Protein AF-A0A956BHU4-F1 (afdb_monomer_lite)

Radius of gyration: 26.31 Å; chains: 1; bounding box: 44×75×71 Å

Secondary structure (DSSP, 8-state):
-HHHHTT-SEEEEEE--BHHHHTTTTTTHHHHHHHHHTSEEEEEE-EEEEEEEEEE--SSSPPPEEEEEEEE---EEE-TTS-BPPPPPSSS---------THHHHHHHHHH-TGGG--HHHHHHHHHHHTSTT--------TTS-GGGSPPTTS--------PPPPPPPPPPP-PPP-PPPPPP-PPP---

Foldseek 3Di:
DVCLVVPAQEAEAEEEDADDPVVVCQLPDQLVVLQLRLHKYKYFYDFDKFFAPDWDDDPPPDDTGGIPHGIQTQIWMAGNVSDIDGGDGRHDDDDDDDDDDSVSSVVSCVVPVSVVPVPVVVVVVVVVLCPDPPRDDPDDDDPVFDPVPPDDPPDDDDDDPRPDPDDDDDDDDPDDDDDDDDDPDPDDDDDD

pLDDT: mean 84.96, std 20.14, range [38.34, 98.88]

Structure (mmCIF, N/CA/C/O backbone):
data_AF-A0A956BHU4-F1
#
_entry.id   AF-A0A956BHU4-F1
#
loop_
_atom_site.group_PDB
_atom_site.id
_atom_site.type_symbol
_atom_site.label_atom_id
_atom_site.label_alt_id
_atom_site.label_comp_id
_atom_site.label_asym_id
_atom_site.label_entity_id
_atom_site.label_seq_id
_atom_site.pdbx_PDB_ins_code
_atom_site.Cartn_x
_atom_site.Cartn_y
_atom_site.Cartn_z
_atom_site.occ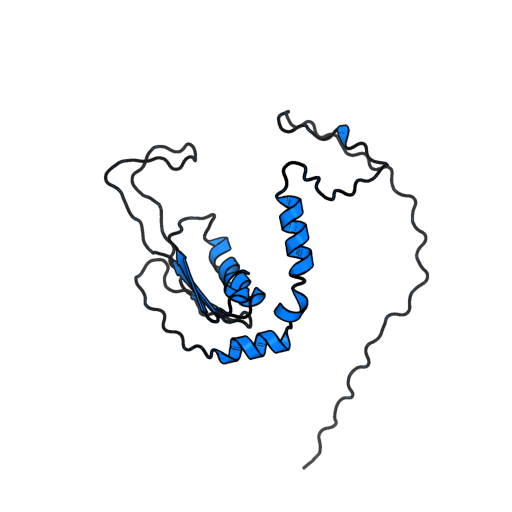upancy
_atom_site.B_iso_or_equiv
_atom_site.auth_seq_id
_atom_site.auth_comp_id
_atom_site.auth_asym_id
_atom_site.auth_atom_id
_atom_site.pdbx_PDB_model_num
ATOM 1 N N . LEU A 1 1 ? -8.179 3.777 2.952 1.00 70.00 1 LEU A N 1
ATOM 2 C CA . LEU A 1 1 ? -9.315 4.302 3.736 1.00 70.00 1 LEU A CA 1
ATOM 3 C C . LEU A 1 1 ? -10.487 4.700 2.840 1.00 70.00 1 LEU A C 1
ATOM 5 O O . LEU A 1 1 ? -11.425 3.924 2.747 1.00 70.00 1 LEU A O 1
ATOM 9 N N . MET A 1 2 ? -10.429 5.824 2.110 1.00 96.50 2 MET A N 1
ATOM 10 C CA . MET A 1 2 ? -11.609 6.346 1.388 1.00 96.50 2 MET A CA 1
ATOM 11 C C . MET A 1 2 ? -12.218 5.397 0.347 1.00 96.50 2 MET A C 1
ATOM 13 O O . MET A 1 2 ? -13.434 5.264 0.302 1.00 96.50 2 MET A O 1
ATOM 17 N N . PHE A 1 3 ? -11.410 4.682 -0.443 1.00 98.19 3 PHE A N 1
ATOM 18 C CA . PHE A 1 3 ? -11.953 3.703 -1.396 1.00 98.19 3 PHE A CA 1
ATOM 19 C C . PHE A 1 3 ? -12.736 2.574 -0.708 1.00 98.19 3 PHE A C 1
ATOM 21 O O . PHE A 1 3 ? -13.797 2.192 -1.188 1.00 98.19 3 PHE A O 1
ATOM 28 N N . GLY A 1 4 ? -12.255 2.083 0.440 1.00 97.31 4 GLY A N 1
ATOM 29 C CA . GLY A 1 4 ? -12.944 1.044 1.210 1.00 97.31 4 GLY A CA 1
ATOM 30 C C . GLY A 1 4 ? -14.245 1.548 1.837 1.00 97.31 4 GLY A C 1
ATOM 31 O O . GLY A 1 4 ? -15.249 0.844 1.803 1.00 97.31 4 GLY A O 1
ATOM 32 N N . LEU A 1 5 ? -14.257 2.793 2.332 1.00 97.44 5 LEU A N 1
ATOM 33 C CA . LEU A 1 5 ? -15.477 3.450 2.822 1.00 97.44 5 LEU A CA 1
ATOM 34 C C . LEU A 1 5 ? -16.529 3.616 1.719 1.00 97.44 5 LEU A C 1
ATOM 36 O O . LEU A 1 5 ? -17.718 3.466 1.976 1.00 97.44 5 LEU A O 1
ATOM 40 N N . ASN A 1 6 ? -16.085 3.849 0.483 1.00 98.19 6 ASN A N 1
ATOM 41 C CA . ASN A 1 6 ? -16.948 3.942 -0.694 1.00 98.19 6 ASN A CA 1
ATOM 42 C C . ASN A 1 6 ? -17.328 2.570 -1.288 1.00 98.19 6 ASN A C 1
ATOM 44 O O . ASN A 1 6 ? -17.881 2.515 -2.383 1.00 98.19 6 ASN A O 1
ATOM 48 N N . GLY A 1 7 ? -17.038 1.465 -0.593 1.00 97.75 7 GLY A N 1
ATOM 49 C CA . GLY A 1 7 ? -17.479 0.125 -0.980 1.00 97.75 7 GLY A CA 1
ATOM 50 C C . GLY A 1 7 ? -16.602 -0.587 -2.011 1.00 97.75 7 GLY A C 1
ATOM 51 O O . GLY A 1 7 ? -17.057 -1.566 -2.594 1.00 97.75 7 GLY A O 1
ATOM 52 N N . ALA A 1 8 ? -15.365 -0.140 -2.249 1.00 98.62 8 ALA A N 1
ATOM 53 C CA . ALA A 1 8 ? -14.464 -0.835 -3.168 1.00 98.62 8 ALA A CA 1
ATOM 54 C C . ALA A 1 8 ? -14.124 -2.254 -2.675 1.00 98.62 8 ALA A C 1
ATOM 56 O O . ALA A 1 8 ? -13.728 -2.437 -1.524 1.00 98.62 8 ALA A O 1
ATOM 57 N N . GLU A 1 9 ? -14.218 -3.237 -3.573 1.00 98.62 9 GLU A N 1
ATOM 58 C CA . GLU A 1 9 ? -13.811 -4.632 -3.330 1.00 98.62 9 GLU A CA 1
ATOM 59 C C . GLU A 1 9 ? -12.464 -4.970 -3.986 1.00 98.62 9 GLU A C 1
ATOM 61 O O . GLU A 1 9 ? -11.768 -5.882 -3.541 1.00 98.62 9 GLU A O 1
ATOM 66 N N . ILE A 1 10 ? -12.063 -4.200 -5.003 1.00 98.69 10 ILE A N 1
ATOM 67 C CA . ILE A 1 10 ? -10.736 -4.244 -5.622 1.00 98.69 10 ILE A CA 1
ATOM 68 C C . ILE A 1 10 ? -10.241 -2.809 -5.809 1.00 98.69 10 ILE A C 1
ATOM 70 O O . ILE A 1 10 ? -10.955 -1.963 -6.349 1.00 98.69 10 ILE A O 1
ATOM 74 N N . VAL A 1 11 ? -9.000 -2.539 -5.408 1.00 98.75 11 VAL A N 1
ATOM 75 C CA . VAL A 1 11 ? -8.316 -1.264 -5.652 1.00 98.75 11 VAL A CA 1
ATOM 76 C C . VAL A 1 11 ? -7.059 -1.504 -6.488 1.00 98.75 11 VAL A C 1
ATOM 78 O O . VAL A 1 11 ? -6.092 -2.119 -6.037 1.00 98.75 11 VAL A O 1
ATOM 81 N N . PHE A 1 12 ? -7.062 -0.992 -7.717 1.00 98.69 12 PHE A N 1
ATOM 82 C CA . PHE A 1 12 ? -5.892 -1.010 -8.593 1.00 98.69 12 PHE A CA 1
ATOM 83 C C . PHE A 1 12 ? -4.967 0.167 -8.273 1.00 98.69 12 PHE A C 1
ATOM 85 O O . PHE A 1 12 ? -5.417 1.303 -8.130 1.00 98.69 12 PHE A O 1
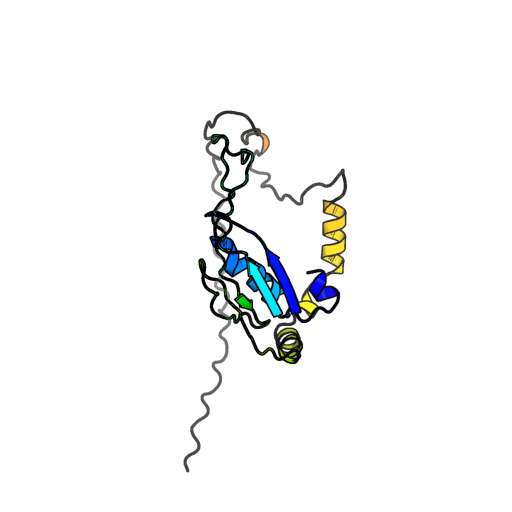ATOM 92 N N . ASN A 1 13 ? -3.667 -0.103 -8.195 1.00 98.50 13 ASN A N 1
ATOM 93 C CA . ASN A 1 13 ? -2.626 0.881 -7.926 1.00 98.50 13 ASN A CA 1
ATOM 94 C C . ASN A 1 13 ? -1.562 0.849 -9.043 1.00 98.50 13 ASN A C 1
ATOM 96 O O . ASN A 1 13 ? -0.493 0.255 -8.870 1.00 98.50 13 ASN A O 1
ATOM 100 N N . PRO A 1 14 ? -1.853 1.469 -10.204 1.00 98.44 14 PRO A N 1
ATOM 101 C CA . PRO A 1 14 ? -0.864 1.667 -11.255 1.00 98.44 14 PRO A CA 1
ATOM 102 C C . PRO A 1 14 ? 0.193 2.678 -10.804 1.00 98.44 14 PRO A C 1
ATOM 104 O O . PRO A 1 14 ? -0.135 3.756 -10.313 1.00 98.44 14 PRO A O 1
ATOM 107 N N . SER A 1 15 ? 1.460 2.313 -10.969 1.00 97.81 15 SER A N 1
ATOM 108 C CA . SER A 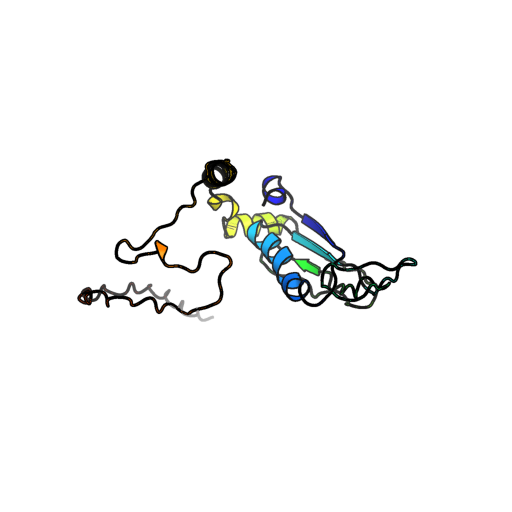1 15 ? 2.621 3.039 -10.458 1.00 97.81 15 SER A CA 1
ATOM 109 C C . SER A 1 15 ? 3.764 3.048 -11.476 1.00 97.81 15 SER A C 1
ATOM 111 O O . SER A 1 15 ? 3.849 2.201 -12.368 1.00 97.81 15 SER A O 1
ATOM 113 N N . ALA A 1 16 ? 4.654 4.025 -11.329 1.00 96.69 16 ALA A N 1
ATOM 114 C CA . ALA A 1 16 ? 5.908 4.127 -12.065 1.00 96.69 16 ALA A CA 1
ATOM 115 C C . ALA A 1 16 ? 6.974 4.662 -11.103 1.00 96.69 16 ALA A C 1
ATOM 117 O O . ALA A 1 16 ? 7.228 5.862 -11.034 1.00 96.69 16 ALA A O 1
ATOM 118 N N . THR A 1 17 ? 7.536 3.767 -10.298 1.00 95.50 17 THR A N 1
ATOM 119 C CA . THR A 1 17 ? 8.498 4.099 -9.244 1.00 95.50 17 THR A CA 1
ATOM 120 C C . THR A 1 17 ? 9.835 3.409 -9.492 1.00 95.50 17 THR A C 1
ATOM 122 O O . THR A 1 17 ? 9.896 2.276 -9.979 1.00 95.50 17 THR A O 1
ATOM 125 N N . VAL A 1 18 ? 10.916 4.111 -9.154 1.00 93.38 18 VAL A N 1
ATOM 126 C CA . VAL A 1 18 ? 12.300 3.674 -9.368 1.00 93.38 18 VAL A CA 1
ATOM 127 C C . VAL A 1 18 ? 13.051 3.543 -8.041 1.00 93.38 18 VAL A C 1
ATOM 129 O O . VAL A 1 18 ? 12.702 4.176 -7.043 1.00 93.38 18 VAL A O 1
ATOM 132 N N . GLY A 1 19 ? 14.142 2.778 -8.064 1.00 78.88 19 GLY A N 1
ATOM 133 C CA . GLY A 1 19 ? 15.259 2.950 -7.132 1.00 78.88 19 GLY A CA 1
ATOM 134 C C . GLY A 1 19 ? 15.114 2.390 -5.709 1.00 78.88 19 GLY A C 1
ATOM 135 O O . GLY A 1 19 ? 14.131 1.756 -5.329 1.00 78.88 19 GLY A O 1
ATOM 136 N N . ALA A 1 20 ? 16.163 2.650 -4.920 1.00 72.88 20 ALA A N 1
ATOM 137 C CA . ALA A 1 20 ? 16.466 1.991 -3.646 1.00 72.88 20 ALA A CA 1
ATOM 138 C C . ALA A 1 20 ? 15.584 2.404 -2.454 1.00 72.88 20 ALA A C 1
ATOM 140 O O . ALA A 1 20 ? 15.453 1.629 -1.512 1.00 72.88 20 ALA A O 1
ATOM 141 N N . LEU A 1 21 ? 14.994 3.607 -2.467 1.00 76.81 21 LEU A N 1
ATOM 142 C CA . LEU A 1 21 ? 14.152 4.077 -1.357 1.00 76.81 21 LEU A CA 1
ATOM 143 C C . LEU A 1 21 ? 12.707 3.574 -1.471 1.00 76.81 21 LEU A C 1
ATOM 145 O O . LEU A 1 21 ? 12.092 3.238 -0.464 1.00 76.81 21 LEU A O 1
ATOM 149 N N . SER A 1 22 ? 12.164 3.521 -2.692 1.00 89.88 22 SER A N 1
ATOM 150 C CA . SER A 1 22 ? 10.771 3.115 -2.923 1.00 89.88 22 SER A CA 1
ATOM 151 C C . SER A 1 22 ? 10.590 1.604 -2.828 1.00 89.88 22 SER A C 1
ATOM 153 O O . SER A 1 22 ? 9.595 1.127 -2.288 1.00 89.88 22 SER A O 1
ATOM 155 N N . GLU A 1 23 ? 11.544 0.835 -3.342 1.00 93.94 23 GLU A N 1
ATOM 156 C CA . GLU A 1 23 ? 11.395 -0.611 -3.464 1.00 93.94 23 GLU A CA 1
ATOM 157 C C . GLU A 1 23 ? 11.179 -1.351 -2.126 1.00 93.94 23 GLU A C 1
ATOM 159 O O . GLU A 1 23 ? 10.306 -2.222 -2.081 1.00 93.94 23 GLU A O 1
ATOM 164 N N . PRO A 1 24 ? 11.865 -1.014 -1.013 1.00 96.12 24 PRO A N 1
ATOM 165 C CA . PRO A 1 24 ? 11.593 -1.636 0.284 1.00 96.12 24 PRO A CA 1
ATOM 166 C C . PRO A 1 24 ? 10.156 -1.434 0.786 1.00 96.12 24 PRO A C 1
ATOM 168 O O . PRO A 1 24 ? 9.658 -2.256 1.555 1.00 96.12 24 PRO A O 1
ATOM 171 N N . LEU A 1 25 ? 9.476 -0.368 0.348 1.00 97.12 25 LEU A N 1
ATOM 172 C CA . LEU A 1 25 ? 8.085 -0.069 0.708 1.00 97.12 25 LEU A CA 1
ATOM 173 C C . LEU A 1 25 ? 7.084 -0.828 -0.171 1.00 97.12 25 LEU A C 1
ATOM 175 O O . LEU A 1 25 ? 5.977 -1.145 0.274 1.00 97.12 25 LEU A O 1
ATOM 179 N N . TRP A 1 26 ? 7.488 -1.193 -1.391 1.00 97.94 26 TRP A N 1
ATOM 180 C CA . TRP A 1 26 ? 6.636 -1.848 -2.380 1.00 97.94 26 TRP A CA 1
ATOM 181 C C . TRP A 1 26 ? 5.882 -3.082 -1.869 1.00 97.94 26 TRP A C 1
ATOM 183 O O . TRP A 1 26 ? 4.684 -3.184 -2.137 1.00 97.94 26 TRP A O 1
ATOM 193 N N . PRO A 1 27 ? 6.492 -4.030 -1.124 1.00 97.75 27 PRO A N 1
ATOM 194 C CA . PRO A 1 27 ? 5.763 -5.191 -0.623 1.00 97.75 27 PRO A CA 1
ATOM 195 C C . PRO A 1 27 ? 4.877 -4.899 0.600 1.00 97.75 27 PRO A C 1
ATOM 197 O O . PRO A 1 27 ? 4.167 -5.808 1.044 1.00 97.75 27 PRO A O 1
ATOM 200 N N . ILE A 1 28 ? 4.931 -3.679 1.147 1.00 98.12 28 ILE A N 1
ATOM 201 C CA . ILE A 1 28 ? 4.303 -3.282 2.411 1.00 98.12 28 ILE A CA 1
ATOM 202 C C . ILE A 1 28 ? 3.010 -2.511 2.157 1.00 98.12 28 ILE A C 1
ATOM 204 O O . ILE A 1 28 ? 1.958 -2.916 2.642 1.00 98.12 28 ILE A O 1
ATOM 208 N N . GLU A 1 29 ? 3.064 -1.411 1.410 1.00 98.19 29 GLU A N 1
ATOM 209 C CA . GLU A 1 29 ? 2.005 -0.391 1.426 1.00 98.19 29 GLU A CA 1
ATOM 210 C C . GLU A 1 29 ? 0.681 -0.891 0.839 1.00 98.19 29 GLU A C 1
ATOM 212 O O . GLU A 1 29 ? -0.357 -0.826 1.501 1.00 98.19 29 GLU A O 1
ATOM 217 N N . ALA A 1 30 ? 0.705 -1.474 -0.363 1.00 98.31 30 ALA A N 1
ATOM 218 C CA . ALA A 1 30 ? -0.505 -2.005 -0.995 1.00 98.31 30 ALA A CA 1
ATOM 219 C C . ALA A 1 30 ? -1.083 -3.214 -0.237 1.00 98.31 30 ALA A C 1
ATOM 221 O O . ALA A 1 30 ? -2.302 -3.408 -0.205 1.00 98.31 30 ALA A O 1
ATOM 222 N N . ARG A 1 31 ? -0.222 -4.002 0.418 1.00 98.62 31 ARG A N 1
ATOM 223 C CA . ARG A 1 31 ? -0.638 -5.112 1.286 1.00 98.62 31 ARG A CA 1
ATOM 224 C C . ARG A 1 31 ? -1.284 -4.603 2.573 1.00 98.62 31 ARG A C 1
ATOM 226 O O . ARG A 1 31 ? -2.322 -5.112 2.979 1.00 98.62 31 ARG A O 1
ATOM 233 N N . CYS A 1 32 ? -0.706 -3.573 3.183 1.00 98.56 32 CYS A N 1
ATOM 234 C CA . CYS A 1 32 ? -1.267 -2.896 4.347 1.00 98.56 32 CYS A CA 1
ATOM 235 C C . CYS A 1 32 ? -2.642 -2.298 4.019 1.00 98.56 32 CYS A C 1
ATOM 237 O O . CYS A 1 32 ? -3.594 -2.491 4.771 1.00 98.56 32 CYS A O 1
ATOM 239 N N . ALA A 1 33 ? -2.777 -1.650 2.857 1.00 98.50 33 ALA A N 1
ATOM 240 C CA . ALA A 1 33 ? -4.047 -1.103 2.395 1.00 98.50 33 ALA A CA 1
ATOM 241 C C . ALA A 1 33 ? -5.129 -2.187 2.256 1.00 98.50 33 ALA A C 1
ATOM 243 O O . ALA A 1 33 ? -6.238 -1.995 2.749 1.00 98.50 33 ALA A O 1
ATOM 244 N N . SER A 1 34 ? -4.797 -3.331 1.656 1.00 98.44 34 SER A N 1
ATOM 245 C CA . SER A 1 34 ? -5.697 -4.486 1.539 1.00 98.44 34 SER A CA 1
ATOM 246 C C . SER A 1 34 ? -6.179 -5.001 2.899 1.00 98.44 34 SER A C 1
ATOM 248 O O . SER A 1 34 ? -7.384 -5.056 3.150 1.00 98.44 34 SER A O 1
ATOM 250 N N . ILE A 1 35 ? -5.245 -5.257 3.821 1.00 98.50 35 ILE A N 1
ATOM 251 C CA . ILE A 1 35 ? -5.539 -5.746 5.178 1.00 98.50 35 ILE A CA 1
ATOM 252 C C . ILE A 1 35 ? -6.426 -4.756 5.936 1.00 98.50 35 ILE A C 1
ATOM 254 O O . ILE A 1 35 ? -7.466 -5.133 6.470 1.00 98.50 35 ILE A O 1
ATOM 258 N N . ALA A 1 36 ? -6.042 -3.478 5.965 1.00 98.44 36 ALA A N 1
ATOM 259 C CA . ALA A 1 36 ? -6.726 -2.459 6.758 1.00 98.44 36 ALA A CA 1
ATOM 260 C C . ALA A 1 36 ? -8.138 -2.128 6.247 1.00 98.44 36 ALA A C 1
ATOM 262 O O . ALA A 1 36 ? -8.942 -1.564 6.987 1.00 98.44 36 ALA A O 1
ATOM 263 N N . ASN A 1 37 ? -8.437 -2.421 4.978 1.00 98.38 37 ASN A N 1
ATOM 264 C CA . ASN A 1 37 ? -9.708 -2.054 4.349 1.00 98.38 37 ASN A CA 1
ATOM 265 C C . ASN A 1 37 ? -10.543 -3.262 3.890 1.00 98.38 37 ASN A C 1
ATOM 267 O O . ASN A 1 37 ? -11.662 -3.056 3.420 1.00 98.38 37 ASN A O 1
ATOM 271 N N . ASN A 1 38 ? -10.040 -4.488 4.053 1.00 98.19 38 ASN A N 1
ATOM 272 C CA . ASN A 1 38 ? -10.684 -5.748 3.668 1.00 98.19 38 ASN A CA 1
ATOM 273 C C . ASN A 1 38 ? -11.232 -5.727 2.233 1.00 98.19 38 ASN A C 1
ATOM 275 O O . ASN A 1 38 ? -12.406 -6.012 1.993 1.00 98.19 38 ASN A O 1
ATOM 279 N N . TYR A 1 39 ? -10.353 -5.380 1.295 1.00 98.62 39 TYR A N 1
ATOM 280 C CA . TYR A 1 39 ? -10.550 -5.493 -0.151 1.00 98.62 39 TYR A CA 1
ATOM 281 C C . TYR A 1 39 ? -9.311 -6.123 -0.790 1.00 98.62 39 TYR A C 1
ATOM 283 O O . TYR A 1 39 ? -8.285 -6.252 -0.131 1.00 98.62 39 TYR A O 1
ATOM 291 N N . PHE A 1 40 ? -9.353 -6.446 -2.079 1.00 98.81 40 PHE A N 1
ATOM 292 C CA . PHE A 1 40 ? -8.150 -6.801 -2.834 1.00 98.81 40 PHE A CA 1
ATOM 293 C C . PHE A 1 40 ? -7.385 -5.554 -3.292 1.00 98.81 40 PHE A C 1
ATOM 295 O O . PHE A 1 40 ? -7.988 -4.532 -3.627 1.00 98.81 40 PHE A O 1
ATOM 302 N N . THR A 1 41 ? -6.057 -5.641 -3.385 1.00 98.81 41 THR A N 1
ATOM 303 C CA . THR A 1 41 ? -5.248 -4.639 -4.105 1.00 98.81 41 THR A CA 1
ATOM 304 C C . THR A 1 41 ? -4.454 -5.262 -5.232 1.00 98.81 41 THR A C 1
ATOM 306 O O . THR A 1 41 ? -3.954 -6.377 -5.106 1.00 98.81 41 THR A O 1
ATOM 309 N N . ALA A 1 42 ? -4.299 -4.515 -6.323 1.00 98.69 42 ALA A N 1
ATOM 310 C CA . ALA A 1 42 ? -3.431 -4.872 -7.438 1.00 98.69 42 ALA A CA 1
ATOM 311 C C . ALA A 1 42 ? -2.367 -3.784 -7.617 1.00 98.69 42 ALA A C 1
ATOM 313 O O . ALA A 1 42 ? -2.640 -2.724 -8.181 1.00 98.69 42 ALA A O 1
ATOM 314 N N . ALA A 1 43 ? -1.164 -4.041 -7.106 1.00 98.69 43 ALA A N 1
ATOM 315 C CA . ALA A 1 43 ? -0.027 -3.138 -7.222 1.00 98.69 43 ALA A CA 1
ATOM 316 C C . ALA A 1 43 ? 0.713 -3.423 -8.530 1.00 98.69 43 ALA A C 1
ATOM 318 O O . ALA A 1 43 ? 1.187 -4.540 -8.755 1.00 98.69 43 ALA A O 1
ATOM 319 N N . ILE A 1 44 ? 0.799 -2.420 -9.401 1.00 98.75 44 ILE A N 1
ATOM 320 C CA . ILE A 1 44 ? 1.365 -2.556 -10.744 1.00 98.75 44 ILE A CA 1
ATOM 321 C C . ILE A 1 44 ? 2.465 -1.516 -10.886 1.00 98.75 44 ILE A C 1
ATOM 323 O O . ILE A 1 44 ? 2.176 -0.329 -10.784 1.00 98.75 44 ILE A O 1
ATOM 327 N N . ASN A 1 45 ? 3.700 -1.942 -11.138 1.00 98.31 45 ASN A N 1
ATOM 328 C CA . ASN A 1 45 ? 4.787 -1.022 -11.459 1.00 98.31 45 ASN A CA 1
ATOM 329 C C . ASN A 1 45 ? 5.291 -1.255 -12.882 1.00 98.31 45 ASN A C 1
ATOM 331 O O . ASN A 1 45 ? 5.270 -2.376 -13.398 1.00 98.31 45 ASN A O 1
ATOM 335 N N . ARG A 1 46 ? 5.789 -0.178 -13.483 1.00 97.81 46 ARG A N 1
ATOM 336 C CA . ARG A 1 46 ? 6.559 -0.197 -14.727 1.00 97.81 46 ARG A CA 1
ATOM 337 C C . ARG A 1 46 ? 7.853 -1.013 -14.558 1.00 97.81 46 ARG A C 1
ATOM 339 O O . ARG A 1 46 ? 8.298 -1.261 -13.437 1.00 97.81 46 ARG A O 1
ATOM 346 N N . ILE A 1 47 ? 8.464 -1.413 -15.671 1.00 97.06 47 ILE A N 1
ATOM 347 C CA . ILE A 1 47 ? 9.793 -2.041 -15.713 1.00 97.06 47 ILE A CA 1
ATOM 348 C C . ILE A 1 47 ? 10.752 -1.267 -16.620 1.00 97.06 47 ILE A C 1
ATOM 350 O O . ILE A 1 47 ? 10.322 -0.490 -17.471 1.00 97.06 47 ILE A O 1
ATOM 354 N N . GLY A 1 48 ? 12.045 -1.555 -16.485 1.00 95.69 48 GLY A N 1
ATOM 355 C CA . GLY A 1 48 ? 13.072 -1.085 -17.412 1.00 95.69 48 GLY A CA 1
ATOM 356 C C . GLY A 1 48 ? 13.619 0.290 -17.051 1.00 95.69 48 GLY A C 1
ATOM 357 O O . GLY A 1 48 ? 13.362 0.813 -15.973 1.00 95.69 48 GLY A O 1
ATOM 358 N N . THR A 1 49 ? 14.423 0.852 -17.947 1.00 95.19 49 THR A N 1
ATOM 359 C CA . THR A 1 49 ? 15.023 2.179 -17.786 1.00 95.19 49 THR A CA 1
ATOM 360 C C . THR A 1 49 ? 14.671 3.006 -19.009 1.00 95.19 49 THR A C 1
ATOM 362 O O . THR A 1 49 ? 14.832 2.540 -20.136 1.00 95.19 49 THR A O 1
ATOM 365 N N . GLU A 1 50 ? 14.192 4.223 -18.785 1.00 93.06 50 GLU A N 1
ATOM 366 C CA . GLU A 1 50 ? 13.827 5.156 -19.848 1.00 93.06 50 GLU A CA 1
ATOM 367 C C . GLU A 1 50 ? 14.831 6.308 -19.883 1.00 93.06 50 GLU A C 1
ATOM 369 O O . GLU A 1 50 ? 15.188 6.856 -18.836 1.00 93.06 50 GLU A O 1
ATOM 374 N N . SER A 1 51 ? 15.280 6.653 -21.090 1.00 96.19 51 SER A N 1
ATOM 375 C CA . SER A 1 51 ? 16.221 7.744 -21.343 1.00 96.19 51 SER A CA 1
ATOM 376 C C . SER A 1 51 ? 15.547 8.817 -22.191 1.00 96.19 51 SER A C 1
ATOM 378 O O . SER A 1 51 ? 14.896 8.504 -23.192 1.00 96.19 51 SER A O 1
ATOM 380 N N . PHE A 1 52 ? 15.678 10.080 -21.791 1.00 96.88 52 PHE A N 1
ATOM 381 C CA . PHE A 1 52 ? 15.006 11.212 -22.424 1.00 96.88 52 PHE A CA 1
ATOM 382 C C . PHE A 1 52 ? 15.969 12.069 -23.265 1.00 96.88 52 PHE A C 1
ATOM 384 O O . PHE A 1 52 ? 17.136 12.213 -22.906 1.00 96.88 52 PHE A O 1
ATOM 391 N N . PRO A 1 53 ? 15.506 12.704 -24.364 1.00 97.25 53 PRO A N 1
ATOM 392 C CA . PRO A 1 53 ? 16.384 13.472 -25.258 1.00 97.25 53 PRO A CA 1
ATOM 393 C C . PRO A 1 53 ? 17.073 14.675 -24.604 1.00 97.25 53 PRO A C 1
ATOM 395 O O . PRO A 1 53 ? 18.198 15.013 -24.962 1.00 97.25 53 PRO A O 1
ATOM 398 N N . ASN A 1 54 ? 16.407 15.320 -23.645 1.00 97.69 54 ASN A N 1
ATOM 399 C CA . ASN A 1 54 ? 16.925 16.492 -22.946 1.00 97.69 54 ASN A CA 1
ATOM 400 C C . ASN A 1 54 ? 17.360 16.100 -21.535 1.00 97.69 54 ASN A C 1
ATOM 402 O O . ASN A 1 54 ? 16.630 15.387 -20.848 1.00 97.69 54 ASN A O 1
ATOM 406 N N . ALA A 1 55 ? 18.517 16.599 -21.104 1.00 96.62 55 ALA A N 1
ATOM 407 C CA . ALA A 1 55 ? 19.010 16.355 -19.757 1.00 96.62 55 ALA A CA 1
ATOM 408 C C . ALA A 1 55 ? 18.141 17.064 -18.703 1.00 96.62 55 ALA A C 1
ATOM 410 O O . ALA A 1 55 ? 17.646 18.171 -18.930 1.00 96.62 55 ALA A O 1
ATOM 411 N N . PHE A 1 56 ? 18.001 16.446 -17.534 1.00 96.69 56 PHE A N 1
ATOM 412 C CA . PHE A 1 56 ? 17.282 16.977 -16.374 1.00 96.69 56 PHE A CA 1
ATOM 413 C C . PHE A 1 56 ? 18.048 16.681 -15.078 1.00 96.69 56 PHE A C 1
ATOM 415 O O . PHE A 1 56 ? 19.038 15.950 -15.078 1.00 96.69 56 PHE A O 1
ATOM 422 N N . THR A 1 57 ? 17.620 17.284 -13.969 1.00 96.06 57 THR A N 1
ATOM 423 C CA . THR A 1 57 ? 18.184 17.053 -12.630 1.00 96.06 57 THR A CA 1
ATOM 424 C C . THR A 1 57 ? 17.132 16.444 -11.703 1.00 96.06 57 THR A C 1
ATOM 426 O O . THR A 1 57 ? 15.937 16.677 -11.880 1.00 96.06 57 THR A O 1
ATOM 429 N N . SER A 1 58 ? 17.580 15.695 -10.689 1.00 93.06 58 SER A N 1
ATOM 430 C CA . SER A 1 58 ? 16.706 14.991 -9.729 1.00 93.06 58 SER A CA 1
ATOM 431 C C . SER A 1 58 ? 16.577 15.698 -8.375 1.00 93.06 58 SER A C 1
ATOM 433 O O . SER A 1 58 ? 15.976 15.164 -7.448 1.00 93.06 58 SER A O 1
ATOM 435 N N . GLY A 1 59 ? 17.140 16.906 -8.240 1.00 92.75 59 GLY A N 1
ATOM 436 C CA . GLY A 1 59 ? 17.098 17.680 -6.991 1.00 92.75 59 GLY A CA 1
ATOM 437 C C . GLY A 1 59 ? 17.961 17.113 -5.853 1.00 92.75 59 GLY A C 1
ATOM 438 O O . GLY A 1 59 ? 17.837 17.556 -4.717 1.00 92.75 59 GLY A O 1
ATOM 439 N N . ASP A 1 60 ? 18.845 16.164 -6.152 1.00 91.94 60 ASP A N 1
ATOM 440 C CA . ASP A 1 60 ? 19.747 15.465 -5.226 1.00 91.94 60 ASP A CA 1
ATOM 441 C C . ASP A 1 60 ? 21.182 16.030 -5.224 1.00 91.94 60 ASP A C 1
ATOM 443 O O . ASP A 1 60 ? 22.064 15.516 -4.539 1.00 91.94 60 ASP A O 1
ATOM 447 N N . GLY A 1 61 ? 21.424 17.096 -5.992 1.00 94.56 61 GLY A N 1
ATOM 448 C CA . GLY A 1 61 ? 22.745 17.705 -6.158 1.00 94.56 61 GLY A CA 1
ATOM 449 C C . GLY A 1 61 ? 23.666 16.962 -7.132 1.00 94.56 61 GLY A C 1
ATOM 450 O O . GLY A 1 61 ? 24.801 17.398 -7.329 1.00 94.56 61 GLY A O 1
ATOM 451 N N . ALA A 1 62 ? 23.201 15.878 -7.763 1.00 93.19 62 ALA A N 1
ATOM 452 C CA . ALA A 1 62 ? 23.938 15.200 -8.820 1.00 93.19 62 ALA A CA 1
ATOM 453 C C . ALA A 1 62 ? 23.914 16.000 -10.137 1.00 93.19 62 ALA A C 1
ATOM 455 O O . ALA A 1 62 ? 23.138 16.941 -10.326 1.00 93.19 62 ALA A O 1
ATOM 456 N N . SER A 1 63 ? 24.790 15.616 -11.069 1.00 96.69 63 SER A N 1
ATOM 457 C CA . SER A 1 63 ? 24.832 16.221 -12.404 1.00 96.69 63 SER A CA 1
ATOM 458 C C . SER A 1 63 ? 23.571 15.920 -13.225 1.00 96.69 63 SER A C 1
ATOM 460 O O . SER A 1 63 ? 22.871 14.931 -12.987 1.00 96.69 63 SER A O 1
ATOM 462 N N . ALA A 1 64 ? 23.285 16.788 -14.199 1.00 97.12 64 ALA A N 1
ATOM 463 C CA . ALA A 1 64 ? 22.185 16.567 -15.127 1.00 97.12 64 ALA A CA 1
ATOM 464 C C . ALA A 1 64 ? 22.415 15.287 -15.946 1.00 97.12 64 ALA A C 1
ATOM 466 O O . ALA A 1 64 ? 23.538 14.993 -16.356 1.00 97.12 64 ALA A O 1
ATOM 467 N N . HIS A 1 65 ? 21.348 14.534 -16.177 1.00 95.81 65 HIS A N 1
ATOM 468 C CA . HIS A 1 65 ? 21.383 13.213 -16.797 1.00 95.81 65 HIS A CA 1
ATOM 469 C C . HIS A 1 65 ? 20.148 12.993 -17.674 1.00 95.81 65 HIS A C 1
ATOM 471 O O . HIS A 1 65 ? 19.216 13.795 -17.671 1.00 95.81 65 HIS A O 1
ATOM 477 N N . HIS A 1 66 ? 20.171 11.914 -18.455 1.00 96.69 66 HIS A N 1
ATOM 478 C CA . HIS A 1 66 ? 19.101 11.558 -19.390 1.00 96.69 66 HIS A CA 1
ATOM 479 C C . HIS A 1 66 ? 18.248 10.376 -18.907 1.00 96.69 66 HIS A C 1
ATOM 481 O O . HIS A 1 66 ? 17.095 10.259 -19.315 1.00 96.69 66 HIS A O 1
ATOM 487 N N . ASP A 1 67 ? 18.785 9.523 -18.029 1.00 94.31 67 ASP A N 1
ATOM 488 C CA . ASP A 1 67 ? 18.113 8.308 -17.559 1.00 94.31 67 ASP A CA 1
ATOM 489 C C . ASP A 1 67 ? 17.261 8.576 -16.318 1.00 94.31 67 ASP A C 1
ATOM 491 O O . ASP A 1 67 ? 17.766 9.030 -15.298 1.00 94.31 67 ASP A O 1
ATOM 495 N N . PHE A 1 68 ? 15.977 8.228 -16.355 1.00 91.94 68 PHE A N 1
ATOM 496 C CA . PHE A 1 68 ? 15.062 8.461 -15.226 1.00 91.94 68 PHE A CA 1
ATOM 497 C C . PHE A 1 68 ? 15.317 7.554 -14.016 1.00 91.94 68 PHE A C 1
ATOM 499 O O . PHE A 1 68 ? 14.937 7.867 -12.890 1.00 91.94 68 PHE A O 1
ATOM 506 N N . GLY A 1 69 ? 15.955 6.410 -14.255 1.00 91.50 69 GLY A N 1
ATOM 507 C CA . GLY A 1 69 ? 16.166 5.359 -13.270 1.00 91.50 69 GLY A CA 1
ATOM 508 C C . GLY A 1 69 ? 15.509 4.045 -13.676 1.00 91.50 69 GLY A C 1
ATOM 509 O O . GLY A 1 69 ? 14.768 3.960 -14.654 1.00 91.50 69 GLY A O 1
ATOM 510 N N . HIS A 1 70 ? 15.825 2.997 -12.917 1.00 94.25 70 HIS A N 1
ATOM 511 C CA . HIS A 1 70 ? 15.343 1.649 -13.191 1.00 94.25 70 HIS A CA 1
ATOM 512 C C . HIS A 1 70 ? 14.020 1.383 -12.467 1.00 94.25 70 HIS A C 1
ATOM 514 O O . HIS A 1 70 ? 13.976 1.334 -11.232 1.00 94.25 70 HIS A O 1
ATOM 520 N N . PHE A 1 71 ? 12.950 1.194 -13.236 1.00 97.31 71 PHE A N 1
ATOM 521 C CA . PHE A 1 71 ? 11.666 0.723 -12.738 1.00 97.31 71 PHE A CA 1
ATOM 522 C C . PHE A 1 71 ? 11.749 -0.778 -12.451 1.00 97.31 71 PHE A C 1
ATOM 524 O O . PHE A 1 71 ? 12.185 -1.566 -13.292 1.00 97.31 71 PHE A O 1
ATOM 531 N N . TYR A 1 72 ? 11.325 -1.177 -11.255 1.00 97.31 72 TYR A N 1
ATOM 532 C CA . TYR A 1 72 ? 11.609 -2.507 -10.708 1.00 97.31 72 TYR A CA 1
ATOM 533 C C . TYR A 1 72 ? 10.467 -3.519 -10.859 1.00 97.31 72 TYR A C 1
ATOM 535 O O . TYR A 1 72 ? 10.550 -4.608 -10.281 1.00 97.31 72 TYR A O 1
ATOM 543 N N . GLY A 1 73 ? 9.383 -3.187 -11.567 1.00 97.75 73 GLY A N 1
ATOM 544 C CA . GLY A 1 73 ? 8.239 -4.080 -11.761 1.00 97.75 73 GLY A CA 1
ATOM 545 C C . GLY A 1 73 ? 7.722 -4.650 -10.446 1.00 97.75 73 GLY A C 1
ATOM 546 O O . GLY A 1 73 ? 7.240 -3.932 -9.575 1.00 97.75 73 GLY A O 1
ATOM 547 N N . SER A 1 74 ? 7.870 -5.965 -10.268 1.00 98.06 74 SER A N 1
ATOM 548 C CA . SER A 1 74 ? 7.445 -6.653 -9.041 1.00 98.06 74 SER A CA 1
ATOM 549 C C . SER A 1 74 ? 5.941 -6.527 -8.777 1.00 98.06 74 SER A C 1
ATOM 551 O O . SER A 1 74 ? 5.516 -6.563 -7.624 1.00 98.06 74 SER A O 1
ATOM 553 N N . SER A 1 75 ? 5.136 -6.370 -9.831 1.00 98.75 75 SER A N 1
ATOM 554 C CA . SER A 1 75 ? 3.675 -6.252 -9.754 1.00 98.75 75 SER A CA 1
ATOM 555 C C . SER A 1 75 ? 3.047 -7.485 -9.099 1.00 98.75 75 SER A C 1
ATOM 557 O O . SER A 1 75 ? 3.502 -8.605 -9.338 1.00 98.75 75 SER A O 1
ATOM 559 N N . TYR A 1 76 ? 2.027 -7.297 -8.263 1.00 98.81 76 TYR A N 1
ATOM 560 C CA . TYR A 1 76 ? 1.413 -8.364 -7.466 1.00 98.81 76 TYR A CA 1
ATOM 561 C C . TYR A 1 76 ? -0.030 -8.043 -7.059 1.00 98.81 76 TYR A C 1
ATOM 563 O O . TYR A 1 76 ? -0.449 -6.885 -7.075 1.00 98.81 76 TYR A O 1
ATOM 571 N N . VAL A 1 77 ? -0.771 -9.073 -6.642 1.00 98.88 77 VAL A N 1
ATOM 572 C CA . VAL A 1 77 ? -2.117 -8.946 -6.063 1.00 98.88 77 VAL A CA 1
ATOM 573 C C . VAL A 1 77 ? -2.080 -9.332 -4.586 1.00 98.88 77 VAL A C 1
ATOM 575 O O . VAL A 1 77 ? -1.377 -10.271 -4.204 1.00 98.88 77 VAL A O 1
ATOM 578 N N . THR A 1 78 ? -2.826 -8.617 -3.745 1.00 98.75 78 THR A N 1
ATOM 579 C CA . THR A 1 78 ? -3.029 -8.969 -2.333 1.00 98.75 78 THR A CA 1
ATOM 580 C C . THR A 1 78 ? -4.495 -9.169 -2.014 1.00 98.75 78 THR A C 1
ATOM 582 O O . THR A 1 78 ? -5.358 -8.500 -2.582 1.00 98.75 78 THR A O 1
ATOM 585 N N . ALA A 1 79 ? -4.751 -10.078 -1.082 1.00 98.69 79 ALA A N 1
ATOM 586 C CA . ALA A 1 79 ? -6.072 -10.454 -0.614 1.00 98.69 79 ALA A CA 1
ATOM 587 C C . ALA A 1 79 ? -6.369 -9.840 0.765 1.00 98.69 79 ALA A C 1
ATOM 589 O O . ALA A 1 79 ? -5.432 -9.543 1.518 1.00 98.69 79 ALA A O 1
ATOM 590 N N . PRO A 1 80 ? -7.657 -9.676 1.117 1.00 98.44 80 PRO A N 1
ATOM 591 C CA . PRO A 1 80 ? -8.080 -9.017 2.354 1.00 98.44 80 PRO A CA 1
ATOM 592 C C . PRO A 1 80 ? -7.616 -9.724 3.634 1.00 98.44 80 PRO A C 1
ATOM 594 O O . PRO A 1 80 ? -7.485 -9.072 4.665 1.00 98.44 80 PRO A O 1
ATOM 597 N N . ASP A 1 81 ? -7.338 -11.030 3.582 1.00 97.94 81 ASP A N 1
ATOM 598 C CA . ASP A 1 81 ? -6.788 -11.821 4.695 1.00 97.94 81 ASP A CA 1
ATOM 599 C C . ASP A 1 81 ? -5.274 -11.627 4.903 1.00 97.94 81 ASP A C 1
ATOM 601 O O . ASP A 1 81 ? -4.662 -12.255 5.770 1.00 97.94 81 ASP A O 1
ATOM 605 N N . GLY A 1 82 ? -4.654 -10.759 4.103 1.00 97.50 82 GLY A N 1
ATOM 606 C CA . GLY A 1 82 ? -3.232 -10.462 4.139 1.00 97.50 82 GLY A CA 1
ATOM 607 C C . GLY A 1 82 ? -2.367 -11.412 3.318 1.00 97.50 82 GLY A C 1
ATOM 608 O O . GLY A 1 82 ? -1.153 -11.189 3.256 1.00 97.50 82 GLY A O 1
ATOM 609 N N . SER A 1 83 ? -2.923 -12.431 2.665 1.00 98.12 83 SER A N 1
ATOM 610 C CA . SER A 1 83 ? -2.189 -13.228 1.679 1.00 98.12 83 SER A CA 1
ATOM 611 C C . SER A 1 83 ? -1.916 -12.421 0.398 1.00 98.12 83 SER A C 1
ATOM 613 O O . SER A 1 83 ? -2.482 -11.347 0.167 1.00 98.12 83 SER A O 1
ATOM 615 N N . ARG A 1 84 ? -0.962 -12.878 -0.420 1.00 98.56 84 ARG A N 1
ATOM 616 C CA . ARG A 1 84 ? -0.597 -12.214 -1.680 1.00 98.56 84 ARG A CA 1
ATOM 617 C C . ARG A 1 84 ? 0.059 -13.163 -2.667 1.00 98.56 84 ARG A C 1
ATOM 619 O O . ARG A 1 84 ? 0.677 -14.148 -2.269 1.00 98.56 84 ARG A O 1
ATOM 626 N N . THR A 1 85 ? 0.015 -12.796 -3.940 1.00 98.75 85 THR A N 1
ATOM 627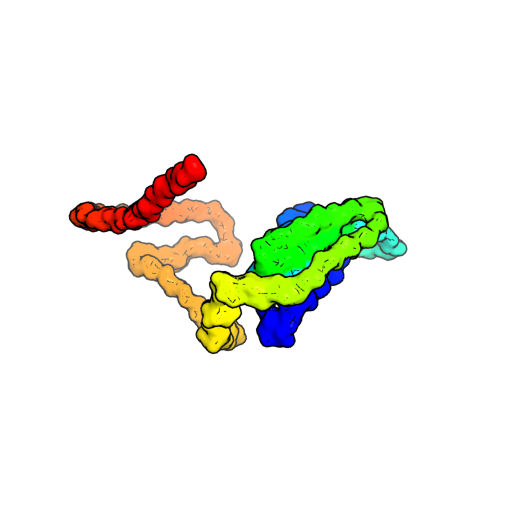 C CA . THR A 1 85 ? 0.789 -13.472 -4.979 1.00 98.75 85 THR A CA 1
ATOM 628 C C . THR A 1 85 ? 2.287 -13.163 -4.840 1.00 98.75 85 THR A C 1
ATOM 630 O O . THR A 1 85 ? 2.677 -12.114 -4.291 1.00 98.75 85 THR A O 1
ATOM 633 N N . PRO A 1 86 ? 3.153 -14.019 -5.411 1.00 98.50 86 PRO A N 1
ATOM 634 C CA . PRO A 1 86 ? 4.500 -13.616 -5.791 1.00 98.50 86 PRO A CA 1
ATOM 635 C C . PRO A 1 86 ? 4.468 -12.379 -6.703 1.00 98.50 86 PRO A C 1
ATOM 637 O O . PRO A 1 86 ? 3.475 -12.122 -7.390 1.00 98.50 86 PRO A O 1
ATOM 640 N N . GLY A 1 87 ? 5.549 -11.600 -6.689 1.00 98.38 87 GLY A N 1
ATOM 641 C CA . GLY A 1 87 ? 5.725 -10.492 -7.627 1.00 98.38 87 GLY A CA 1
ATOM 642 C C . GLY A 1 87 ? 6.113 -10.985 -9.021 1.00 98.38 87 GLY A C 1
ATOM 643 O O . GLY A 1 87 ? 6.816 -11.988 -9.155 1.00 98.38 87 GLY A O 1
ATOM 644 N N . LEU A 1 88 ? 5.685 -10.259 -10.055 1.00 98.62 88 LEU A N 1
ATOM 645 C CA . LEU A 1 88 ? 6.184 -10.433 -11.417 1.00 98.62 88 LEU A CA 1
ATOM 646 C C . LEU A 1 88 ? 7.671 -10.070 -11.536 1.00 98.62 88 LEU A C 1
ATOM 648 O O . LEU A 1 88 ? 8.301 -9.561 -10.607 1.00 98.62 88 LEU A O 1
ATOM 652 N N . SER A 1 89 ? 8.236 -10.339 -12.715 1.00 98.12 89 SER A N 1
ATOM 653 C CA . SER A 1 89 ? 9.619 -9.996 -13.027 1.00 98.12 89 SER A CA 1
ATOM 654 C C . SER A 1 89 ? 9.896 -8.506 -12.824 1.00 98.12 89 SER A C 1
ATOM 656 O O . SER A 1 89 ? 9.033 -7.646 -12.994 1.00 98.12 89 SER A O 1
ATOM 658 N N . ARG A 1 90 ? 11.146 -8.218 -12.474 1.00 96.94 90 ARG A N 1
ATOM 659 C CA . ARG A 1 90 ? 11.654 -6.856 -12.318 1.00 96.94 90 ARG A CA 1
ATOM 660 C C . ARG A 1 90 ? 12.129 -6.238 -13.627 1.00 96.94 90 ARG A C 1
ATOM 662 O O . ARG A 1 90 ? 12.320 -5.036 -13.701 1.00 96.94 90 ARG A O 1
ATOM 669 N N . THR A 1 91 ? 12.365 -7.073 -14.636 1.00 96.62 91 THR A N 1
ATOM 670 C CA . THR A 1 91 ? 13.109 -6.701 -15.848 1.00 96.62 91 THR A CA 1
ATOM 671 C C . THR A 1 91 ? 12.463 -7.195 -17.135 1.00 96.62 91 THR A C 1
ATOM 673 O O . THR A 1 91 ? 12.994 -6.942 -18.212 1.00 96.62 91 THR A O 1
ATOM 676 N N . ARG A 1 92 ? 11.346 -7.923 -17.052 1.00 97.88 92 ARG A N 1
ATOM 677 C CA . ARG A 1 92 ? 10.658 -8.484 -18.217 1.00 97.88 92 ARG A CA 1
ATOM 678 C C . ARG A 1 92 ? 9.185 -8.154 -18.168 1.00 97.88 92 ARG A C 1
ATOM 680 O O . ARG A 1 92 ? 8.587 -8.214 -17.091 1.00 97.88 92 ARG A O 1
ATOM 687 N N . ASP A 1 93 ? 8.629 -7.870 -19.340 1.00 98.50 93 ASP A N 1
ATOM 688 C CA . ASP A 1 93 ? 7.191 -7.720 -19.501 1.00 98.50 93 ASP A CA 1
ATOM 689 C C . ASP A 1 93 ? 6.489 -8.981 -18.999 1.00 98.50 93 ASP A C 1
ATOM 691 O O . ASP A 1 93 ? 7.002 -10.102 -19.105 1.00 98.50 93 ASP A O 1
ATOM 695 N N . GLY A 1 94 ? 5.313 -8.795 -18.413 1.00 97.75 94 GLY A N 1
ATOM 696 C CA . GLY A 1 94 ? 4.580 -9.890 -17.812 1.00 97.75 94 GLY A CA 1
ATOM 697 C C . GLY A 1 94 ? 3.111 -9.568 -17.628 1.00 97.75 94 GLY A C 1
ATOM 698 O O . GLY A 1 94 ? 2.715 -8.416 -17.465 1.00 97.75 94 GLY A O 1
ATOM 699 N N . VAL A 1 95 ? 2.315 -10.630 -17.622 1.00 98.44 95 VAL A N 1
ATOM 700 C CA . VAL A 1 95 ? 0.887 -10.591 -17.323 1.00 98.44 95 VAL A CA 1
ATOM 701 C C . VAL A 1 95 ? 0.665 -11.415 -16.062 1.00 98.44 95 VAL A C 1
ATOM 703 O O . VAL A 1 95 ? 1.090 -12.568 -15.991 1.00 98.44 95 VAL A O 1
ATOM 706 N N . LEU A 1 96 ? 0.018 -10.819 -15.061 1.00 98.38 96 LEU A N 1
ATOM 707 C CA . LEU A 1 96 ? -0.414 -11.508 -13.848 1.00 98.38 96 LEU A CA 1
ATOM 708 C C . LEU A 1 96 ? -1.918 -11.747 -13.943 1.00 98.38 96 LEU A C 1
ATOM 710 O O . LEU A 1 96 ? -2.694 -10.795 -13.972 1.00 98.38 96 LEU A O 1
ATOM 714 N N . ILE A 1 97 ? -2.315 -13.016 -13.977 1.00 98.44 97 ILE A N 1
ATOM 715 C CA . ILE A 1 97 ? -3.715 -13.438 -13.924 1.00 98.44 97 ILE A CA 1
ATOM 716 C C . ILE A 1 97 ? -3.951 -14.004 -12.526 1.00 98.44 97 ILE A C 1
ATOM 718 O O . ILE A 1 97 ? -3.227 -14.902 -12.101 1.00 98.44 97 ILE A O 1
ATOM 722 N N . SER A 1 98 ? -4.936 -13.465 -11.809 1.00 97.50 98 SER A N 1
ATOM 723 C CA . SER A 1 98 ? -5.324 -13.941 -10.481 1.00 97.50 98 SER A CA 1
ATOM 724 C C . SER A 1 98 ? -6.829 -14.132 -10.437 1.00 97.50 98 SER A C 1
ATOM 726 O O . SER A 1 98 ? -7.580 -13.213 -10.756 1.00 97.50 98 SER A O 1
ATOM 728 N N . GLU A 1 99 ? -7.255 -15.312 -10.007 1.00 98.25 99 GLU A N 1
ATOM 729 C CA . GLU A 1 99 ? -8.637 -15.547 -9.607 1.00 98.25 99 GLU A CA 1
ATOM 730 C C . GLU A 1 99 ? -8.857 -14.936 -8.220 1.00 98.25 99 GLU A C 1
ATOM 732 O O . GLU A 1 99 ? -7.986 -15.031 -7.351 1.00 98.25 99 GLU A O 1
ATOM 737 N N . VAL A 1 100 ? -9.989 -14.259 -8.029 1.00 97.25 100 VAL A N 1
ATOM 738 C CA . VAL A 1 100 ? -10.364 -13.647 -6.752 1.00 97.25 100 VAL A CA 1
ATOM 739 C C . VAL A 1 100 ? -11.841 -13.910 -6.478 1.00 97.25 100 VAL A C 1
ATOM 741 O O . VAL A 1 100 ? -12.682 -13.703 -7.350 1.00 97.25 100 VAL A O 1
ATOM 744 N N . ASP A 1 101 ? -12.158 -14.345 -5.259 1.00 98.31 101 ASP A N 1
ATOM 745 C CA . ASP A 1 101 ? -13.533 -14.419 -4.764 1.00 98.31 101 ASP A CA 1
ATOM 746 C C . ASP A 1 101 ? -13.851 -13.146 -3.975 1.00 98.31 101 ASP A C 1
ATOM 748 O O . ASP A 1 101 ? -13.290 -12.903 -2.904 1.00 98.31 101 ASP A O 1
ATOM 752 N N . LEU A 1 102 ? -14.762 -12.323 -4.494 1.00 98.56 102 LEU A N 1
ATOM 753 C CA . LEU A 1 102 ? -15.159 -11.069 -3.849 1.00 98.56 102 LEU A CA 1
ATOM 754 C C . LEU A 1 102 ? -15.888 -11.294 -2.519 1.00 98.56 102 LEU A C 1
ATOM 756 O O . LEU A 1 102 ? -15.829 -10.439 -1.633 1.00 98.56 102 LEU A O 1
ATOM 760 N N . ASN A 1 103 ? -16.492 -12.469 -2.307 1.00 98.69 103 ASN A N 1
ATOM 761 C CA . ASN A 1 103 ? -17.099 -12.797 -1.018 1.00 98.69 103 ASN A CA 1
ATOM 762 C C . ASN A 1 103 ? -16.058 -12.878 0.105 1.00 98.69 103 ASN A C 1
ATOM 764 O O . ASN A 1 103 ? -16.405 -12.650 1.268 1.00 98.69 103 ASN A O 1
ATOM 768 N N . HIS A 1 104 ? -14.784 -13.124 -0.225 1.00 98.56 104 HIS A N 1
ATOM 769 C CA . HIS A 1 104 ? -13.685 -13.126 0.743 1.00 98.56 104 HIS A CA 1
ATOM 770 C C . HIS A 1 104 ? -13.553 -11.782 1.469 1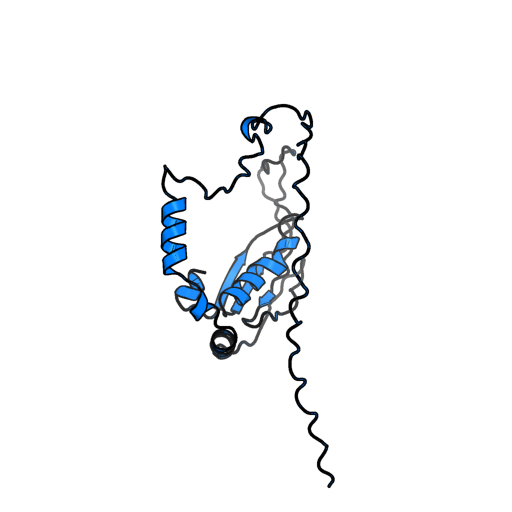.00 98.56 104 HIS A C 1
ATOM 772 O O . HIS A 1 104 ? -13.300 -11.742 2.672 1.00 98.56 104 HIS A O 1
ATOM 778 N N . CYS A 1 105 ? -13.822 -10.665 0.782 1.00 98.62 105 CYS A N 1
ATOM 779 C CA . CYS A 1 105 ? -13.825 -9.327 1.381 1.00 98.62 105 CYS A CA 1
ATOM 780 C C . CYS A 1 105 ? -14.797 -9.238 2.564 1.00 98.62 105 CYS A C 1
ATOM 782 O O . CYS A 1 105 ? -14.435 -8.747 3.636 1.00 98.62 105 CYS A O 1
ATOM 784 N N . ARG A 1 106 ? -16.024 -9.750 2.388 1.00 98.38 106 ARG A N 1
ATOM 785 C CA . ARG A 1 106 ? -17.039 -9.785 3.449 1.00 98.38 106 ARG A CA 1
ATOM 786 C C . ARG A 1 106 ? -16.641 -10.742 4.569 1.00 98.38 106 ARG A C 1
ATOM 788 O O . ARG A 1 106 ? -16.708 -10.357 5.728 1.00 98.38 106 ARG A O 1
ATOM 795 N N . GLN A 1 107 ? -16.180 -11.946 4.234 1.00 98.56 107 GLN A N 1
ATOM 796 C CA . GLN A 1 107 ? -15.792 -12.949 5.232 1.00 98.56 107 GLN A CA 1
ATOM 797 C C . GLN A 1 107 ? -14.715 -12.421 6.189 1.00 98.56 107 GLN A C 1
ATOM 799 O O . GLN A 1 107 ? -14.837 -12.554 7.407 1.00 98.56 107 GLN A O 1
ATOM 804 N N . VAL A 1 108 ? -13.671 -11.781 5.652 1.00 98.38 108 VAL A N 1
ATOM 805 C CA . VAL A 1 108 ? -12.595 -11.214 6.475 1.00 98.38 108 VAL A CA 1
ATOM 806 C C . VAL A 1 108 ? -13.083 -9.994 7.260 1.00 98.38 108 VAL A C 1
ATOM 808 O O . VAL A 1 108 ? -12.768 -9.871 8.445 1.00 98.38 108 VAL A O 1
ATOM 811 N N . ARG A 1 109 ? -13.885 -9.120 6.636 1.00 97.69 109 ARG A N 1
ATOM 812 C CA . ARG A 1 109 ? -14.503 -7.957 7.295 1.00 97.69 109 ARG A CA 1
ATOM 813 C C . ARG A 1 109 ? -15.309 -8.365 8.526 1.00 97.69 109 ARG A C 1
ATOM 815 O O . ARG A 1 109 ? -15.123 -7.772 9.586 1.00 97.69 109 ARG A O 1
ATOM 822 N N . ASP A 1 110 ? -16.155 -9.380 8.394 1.00 98.12 110 ASP A N 1
ATOM 823 C CA . ASP A 1 110 ? -17.023 -9.851 9.475 1.00 98.12 110 ASP A CA 1
ATOM 824 C C . ASP A 1 110 ? -16.211 -10.537 10.585 1.00 98.12 110 ASP A C 1
ATOM 826 O O . ASP A 1 110 ? -16.513 -10.380 11.766 1.00 98.12 110 ASP A O 1
ATOM 830 N N . LYS A 1 111 ? -15.134 -11.248 10.222 1.00 97.75 111 LYS A N 1
ATOM 831 C CA . LYS A 1 111 ? -14.252 -11.934 11.177 1.00 97.75 111 LYS A CA 1
ATOM 832 C C . LYS A 1 111 ? -13.380 -10.980 11.996 1.00 97.75 111 LYS A C 1
ATOM 834 O O . LYS A 1 111 ? -13.177 -11.222 13.183 1.00 97.75 111 LYS A O 1
ATOM 839 N N . TRP A 1 112 ? -12.804 -9.952 11.373 1.00 97.19 112 TRP A N 1
ATOM 840 C CA . TRP A 1 112 ? -11.877 -9.030 12.047 1.00 97.19 112 TRP A CA 1
ATOM 841 C C . TRP A 1 112 ? -12.550 -7.774 12.595 1.00 97.19 112 TRP A C 1
ATOM 843 O O . TRP A 1 112 ? -12.046 -7.187 13.549 1.00 97.19 112 TRP A O 1
ATOM 853 N N . GLY A 1 113 ? -13.669 -7.344 12.011 1.00 97.50 113 GLY A N 1
ATOM 854 C CA . GLY A 1 113 ? -14.437 -6.206 12.508 1.00 97.50 113 GLY A CA 1
ATOM 855 C C . GLY A 1 113 ? -13.719 -4.860 12.388 1.00 97.50 113 GLY A C 1
ATOM 856 O O . GLY A 1 113 ? -14.062 -3.930 13.119 1.00 97.50 113 GLY A O 1
ATOM 857 N N . PHE A 1 114 ? -12.743 -4.713 11.481 1.00 97.56 114 PHE A N 1
ATOM 858 C CA . PHE A 1 114 ? -12.024 -3.445 11.313 1.00 97.56 114 PHE A CA 1
ATOM 859 C C . PHE A 1 114 ? -12.990 -2.309 10.999 1.00 97.56 114 PHE A C 1
ATOM 861 O O . PHE A 1 114 ? -12.970 -1.320 11.714 1.00 97.56 114 PHE A O 1
ATOM 868 N N . GLN A 1 115 ? -13.900 -2.481 10.033 1.00 95.56 115 GLN A N 1
ATOM 869 C CA . GLN A 1 115 ? -14.921 -1.500 9.630 1.00 95.56 115 GLN A CA 1
ATOM 870 C C . GLN A 1 115 ? -15.871 -1.144 10.779 1.00 95.56 115 GLN A C 1
ATOM 872 O O . GLN A 1 115 ? -16.239 0.016 10.935 1.00 95.56 115 GLN A O 1
ATOM 877 N N . MET A 1 116 ? -16.213 -2.123 11.620 1.00 97.94 116 MET A N 1
ATOM 878 C CA . MET A 1 116 ? -17.046 -1.912 12.807 1.00 97.94 116 MET A CA 1
ATOM 879 C C . MET A 1 116 ? -16.340 -1.038 13.858 1.00 97.94 116 MET A C 1
ATOM 881 O O . MET A 1 116 ? -16.989 -0.287 14.578 1.00 97.94 116 MET A O 1
ATOM 885 N N . THR A 1 117 ? -15.010 -1.111 13.934 1.00 97.81 117 THR A N 1
ATOM 886 C CA . THR A 1 117 ? -14.193 -0.490 14.988 1.00 97.81 117 THR A CA 1
ATOM 887 C C . THR A 1 117 ? -13.397 0.736 14.518 1.00 97.81 117 THR A C 1
ATOM 889 O O . THR A 1 117 ? -12.535 1.223 15.245 1.00 97.81 117 THR A O 1
ATOM 892 N N . GLN A 1 118 ? -13.699 1.296 13.338 1.00 96.62 118 GLN A N 1
ATOM 893 C CA . GLN A 1 118 ? -12.902 2.384 12.737 1.00 96.62 118 GLN A CA 1
ATOM 894 C C . GLN A 1 118 ? -13.042 3.745 13.420 1.00 96.62 118 GLN A C 1
ATOM 896 O O . GLN A 1 118 ? -12.205 4.604 13.163 1.00 96.62 118 GLN A O 1
ATOM 901 N N . ARG A 1 119 ? -14.080 3.970 14.243 1.00 98.00 119 ARG A N 1
ATOM 902 C CA . ARG A 1 119 ? -14.295 5.239 14.976 1.00 98.00 119 ARG A CA 1
ATOM 903 C C . ARG A 1 119 ? -14.233 6.483 14.074 1.00 98.00 119 ARG A C 1
ATOM 905 O O . ARG A 1 119 ? -13.562 7.473 14.363 1.00 98.00 119 ARG A O 1
ATOM 912 N N . LEU A 1 120 ? -14.884 6.391 12.912 1.00 97.12 120 LEU A N 1
ATOM 913 C CA . LEU A 1 120 ? -14.749 7.382 11.838 1.00 97.12 120 LEU A CA 1
ATOM 914 C C . LEU A 1 120 ? -15.173 8.790 12.264 1.00 97.12 120 LEU A C 1
ATOM 916 O O . LEU A 1 120 ? -14.571 9.755 11.802 1.00 97.12 120 LEU A O 1
ATOM 920 N N . ALA A 1 121 ? -16.181 8.906 13.133 1.00 97.50 121 ALA A N 1
ATOM 921 C CA . ALA A 1 121 ? -16.638 10.194 13.639 1.00 97.50 121 ALA A CA 1
ATOM 922 C C . ALA A 1 121 ? -15.520 10.899 14.421 1.00 97.50 121 ALA A C 1
ATOM 924 O O . ALA A 1 121 ? -15.183 12.042 14.118 1.00 97.50 121 ALA A O 1
ATOM 925 N N . GLU A 1 122 ? -14.872 10.188 15.345 1.00 98.25 122 GLU A N 1
ATOM 926 C CA . GLU A 1 122 ? -13.794 10.747 16.158 1.00 98.25 122 GLU A CA 1
ATOM 927 C C . GLU A 1 122 ? -12.573 11.112 15.313 1.00 98.25 122 GLU A C 1
ATOM 929 O O . GLU A 1 122 ? -12.051 12.219 15.433 1.00 98.25 122 GLU A O 1
ATOM 934 N N . TYR A 1 123 ? -12.137 10.238 14.400 1.00 97.62 123 TYR A N 1
ATOM 935 C CA . TYR A 1 123 ? -11.038 10.588 13.492 1.00 97.62 123 TYR A CA 1
ATOM 936 C C . TYR A 1 123 ? -11.397 11.766 12.577 1.00 97.62 123 TYR A C 1
ATOM 938 O O . TYR A 1 123 ? -10.533 12.595 12.299 1.00 97.62 123 TYR A O 1
ATOM 946 N N . GLY A 1 124 ? -12.654 11.881 12.138 1.00 97.31 124 GLY A N 1
ATOM 947 C CA . GLY A 1 124 ? -13.137 13.013 11.347 1.00 97.31 124 GLY A CA 1
ATOM 948 C C . GLY A 1 124 ? -13.013 14.345 12.090 1.00 97.31 124 GLY A C 1
ATOM 949 O O . GLY A 1 124 ? -12.502 15.318 11.529 1.00 97.31 124 GLY A O 1
ATOM 950 N N . GLU A 1 125 ? -13.400 14.383 13.366 1.00 97.75 125 GLU A N 1
ATOM 951 C CA . GLU A 1 125 ? -13.217 15.555 14.231 1.00 97.75 125 GLU A CA 1
ATOM 952 C C . GLU A 1 125 ? -11.733 15.895 14.419 1.00 97.75 125 GLU A C 1
ATOM 954 O O . GLU A 1 125 ? -11.334 17.052 14.277 1.00 97.75 125 GLU A O 1
ATOM 959 N N . TRP A 1 126 ? -10.893 14.891 14.683 1.00 97.56 126 TRP A N 1
ATOM 960 C CA . TRP A 1 126 ? -9.471 15.091 14.970 1.00 97.56 126 TRP A CA 1
ATOM 961 C C . TRP A 1 126 ? -8.683 15.548 13.743 1.00 97.56 126 TRP A C 1
ATOM 963 O O . TRP A 1 126 ? -7.848 16.444 13.854 1.00 97.56 126 TRP A O 1
ATOM 973 N N . ILE A 1 127 ? -8.965 14.984 12.566 1.00 97.56 127 ILE A N 1
ATOM 974 C CA . ILE A 1 127 ? -8.370 15.426 11.297 1.00 97.56 127 ILE A CA 1
ATOM 975 C C . ILE A 1 127 ? -8.799 16.865 10.992 1.00 97.56 127 ILE A C 1
ATOM 977 O O . ILE A 1 127 ? -7.965 17.682 10.603 1.00 97.56 127 ILE A O 1
ATOM 981 N N . SER A 1 128 ? -10.073 17.198 11.225 1.00 97.81 128 SER A N 1
ATOM 982 C CA . SER A 1 128 ? -10.582 18.562 11.034 1.00 97.81 128 SER A CA 1
ATOM 983 C C . SER A 1 128 ? -9.894 19.559 11.969 1.00 97.81 128 SER A C 1
ATOM 985 O O . SER A 1 128 ? -9.477 20.630 11.530 1.00 97.81 128 SER A O 1
ATOM 987 N N . ALA A 1 129 ? -9.713 19.199 13.243 1.00 97.12 129 ALA A N 1
ATOM 988 C CA . ALA A 1 129 ? -8.988 20.017 14.210 1.00 97.12 129 ALA A CA 1
ATOM 989 C C . ALA A 1 129 ? -7.507 20.182 13.833 1.00 97.12 129 ALA A C 1
ATOM 991 O O . ALA A 1 129 ? -6.983 21.292 13.905 1.00 97.12 129 ALA A O 1
ATOM 992 N N . ALA A 1 130 ? -6.846 19.104 13.396 1.00 97.56 130 ALA A N 1
ATOM 993 C CA . ALA A 1 130 ? -5.446 19.116 12.973 1.00 97.56 130 ALA A CA 1
ATOM 994 C C . ALA A 1 130 ? -5.195 19.991 11.734 1.00 97.56 130 ALA A C 1
ATOM 996 O O . ALA A 1 130 ? -4.116 20.561 11.592 1.00 97.56 130 ALA A O 1
ATOM 997 N N . ALA A 1 131 ? -6.188 20.123 10.852 1.00 97.69 131 ALA A N 1
ATOM 998 C CA . ALA A 1 131 ? -6.109 20.960 9.658 1.00 97.69 131 ALA A CA 1
ATOM 999 C C . ALA A 1 131 ? -6.343 22.463 9.926 1.00 97.69 131 ALA A C 1
ATOM 1001 O O . ALA A 1 131 ? -6.149 23.281 9.026 1.00 97.69 131 ALA A O 1
ATOM 1002 N N . ALA A 1 132 ? -6.773 22.854 11.132 1.00 97.56 132 ALA A N 1
ATOM 1003 C CA . ALA A 1 132 ? -7.080 24.246 11.451 1.00 97.56 132 ALA A CA 1
ATOM 1004 C C . ALA A 1 132 ? -5.804 25.104 11.635 1.00 97.56 132 ALA A C 1
ATOM 1006 O O . ALA A 1 132 ? -4.839 24.639 12.243 1.00 97.56 132 ALA A O 1
ATOM 1007 N N . PRO A 1 133 ? -5.798 26.398 11.237 1.00 96.75 133 PRO A N 1
ATOM 1008 C CA . PRO A 1 133 ? -4.615 27.267 11.353 1.00 96.75 133 PRO A CA 1
ATOM 1009 C C . PRO A 1 133 ? -4.064 27.431 12.778 1.00 96.75 133 PRO A C 1
ATOM 1011 O O . PRO A 1 133 ? -2.884 27.709 12.963 1.00 96.75 133 PRO A O 1
ATOM 1014 N N . GLY A 1 134 ? -4.928 27.292 13.787 1.00 95.12 134 GLY A N 1
ATOM 1015 C CA . GLY A 1 134 ? -4.580 27.417 15.204 1.00 95.12 134 GLY A CA 1
ATOM 1016 C C . GLY A 1 134 ? -4.340 26.086 15.916 1.00 95.12 134 GLY A C 1
ATOM 1017 O O . GLY A 1 134 ? -4.367 26.066 17.148 1.00 95.12 134 GLY A O 1
ATOM 1018 N N . PHE A 1 135 ? -4.176 24.979 15.182 1.00 97.25 135 PHE A N 1
ATOM 1019 C CA . PHE A 1 135 ? -4.003 23.660 15.780 1.00 97.25 135 PHE A CA 1
ATOM 1020 C C . PHE A 1 135 ? -2.813 23.630 16.743 1.00 97.25 135 PHE A C 1
ATOM 1022 O O . PHE A 1 135 ? -1.703 24.060 16.427 1.00 97.25 135 PHE A O 1
ATOM 1029 N N . ARG A 1 136 ? -3.051 23.081 17.933 1.00 93.69 136 ARG A N 1
ATOM 1030 C CA . ARG A 1 136 ? -2.012 22.786 18.917 1.00 93.69 136 ARG A CA 1
ATOM 1031 C C . ARG A 1 136 ? -1.942 21.271 19.087 1.00 93.69 136 ARG A C 1
ATOM 1033 O O . ARG A 1 136 ? -2.931 20.695 19.543 1.00 93.69 136 ARG A O 1
ATOM 1040 N N . PRO A 1 137 ? -0.815 20.623 18.742 1.00 93.88 137 PRO A N 1
ATOM 1041 C CA . PRO A 1 137 ? -0.663 19.187 18.927 1.00 93.88 137 PRO A CA 1
ATOM 1042 C C . PRO A 1 137 ? -0.865 18.776 20.387 1.00 93.88 137 PRO A C 1
ATOM 1044 O O . PRO A 1 137 ? -0.475 19.497 21.308 1.00 93.88 137 PRO A O 1
ATOM 1047 N N . GLN A 1 138 ? -1.445 17.595 20.599 1.00 92.94 138 GLN A N 1
ATOM 1048 C CA . GLN A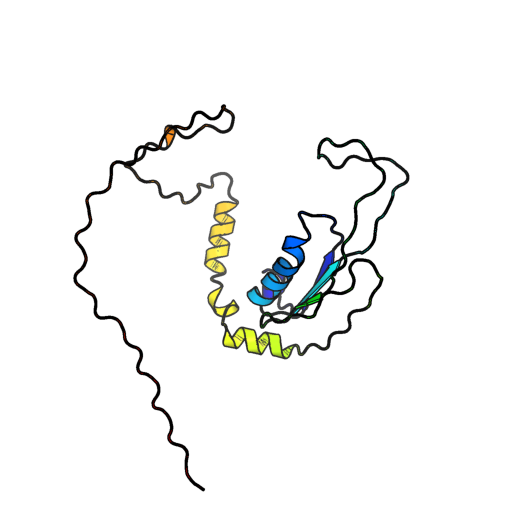 1 138 ? -1.616 17.017 21.929 1.00 92.94 138 GLN A CA 1
ATOM 1049 C C . GLN A 1 138 ? -0.265 16.506 22.458 1.00 92.94 138 GLN A C 1
ATOM 1051 O O . GLN A 1 138 ? 0.063 15.328 22.341 1.00 92.94 138 GLN A O 1
ATOM 1056 N N . VAL A 1 139 ? 0.541 17.408 23.018 1.00 90.81 139 VAL A N 1
ATOM 1057 C CA . VAL A 1 139 ? 1.841 17.092 23.624 1.00 90.81 139 VAL A CA 1
ATOM 1058 C C . VAL A 1 139 ? 1.683 16.977 25.136 1.00 90.81 139 VAL A C 1
ATOM 1060 O O . VAL A 1 139 ? 1.245 17.920 25.792 1.00 90.81 139 VAL A O 1
ATOM 1063 N N . ILE A 1 140 ? 2.071 15.832 25.695 1.00 89.38 140 ILE A N 1
ATOM 1064 C CA . ILE A 1 140 ? 2.200 15.639 27.142 1.00 89.38 140 ILE A CA 1
ATOM 1065 C C . ILE A 1 140 ? 3.685 15.770 27.478 1.00 89.38 140 ILE A C 1
ATOM 1067 O O . ILE A 1 140 ? 4.499 14.990 26.988 1.00 89.38 140 ILE A O 1
ATOM 1071 N N . ALA A 1 141 ? 4.036 16.766 28.290 1.00 84.44 141 ALA A N 1
ATOM 1072 C CA . ALA A 1 141 ? 5.406 17.024 28.720 1.00 84.44 141 ALA A CA 1
ATOM 1073 C C . ALA A 1 141 ? 5.559 16.761 30.223 1.00 84.44 141 ALA A C 1
ATOM 1075 O O . ALA A 1 141 ? 4.660 17.068 31.007 1.00 84.44 141 ALA A O 1
ATOM 1076 N N . ASP A 1 142 ? 6.710 16.216 30.621 1.00 85.31 142 ASP A N 1
ATOM 1077 C CA . ASP A 1 142 ? 7.084 16.118 32.033 1.00 85.31 142 ASP A CA 1
ATOM 1078 C C . ASP A 1 142 ? 7.344 17.525 32.589 1.00 85.31 142 ASP A C 1
ATOM 1080 O O . ASP A 1 142 ? 8.236 18.226 32.107 1.00 85.31 142 ASP A O 1
ATOM 1084 N N . SER A 1 143 ? 6.582 17.932 33.608 1.00 80.94 143 SER A N 1
ATOM 1085 C CA . SER A 1 143 ? 6.722 19.242 34.251 1.00 80.94 143 SER A CA 1
ATOM 1086 C C . SER A 1 143 ? 8.031 19.404 35.033 1.00 80.94 143 SER A C 1
ATOM 1088 O O . SER A 1 143 ? 8.367 20.515 35.434 1.00 80.94 143 SER A O 1
ATOM 1090 N N . GLY A 1 144 ? 8.761 18.313 35.287 1.00 83.88 144 GLY A N 1
ATOM 1091 C CA . GLY A 1 144 ? 10.091 18.311 35.895 1.00 83.88 144 GLY A CA 1
ATOM 1092 C C . GLY A 1 144 ? 11.246 18.475 34.900 1.00 83.88 144 GLY A C 1
ATOM 1093 O O . GLY A 1 144 ? 12.395 18.578 35.336 1.00 83.88 144 GLY A O 1
ATOM 1094 N N . VAL A 1 145 ? 10.969 18.492 33.591 1.00 75.00 145 VAL A N 1
ATOM 1095 C CA . VAL A 1 145 ? 11.970 18.652 32.528 1.00 75.00 145 VAL A CA 1
ATOM 1096 C C . VAL A 1 145 ? 11.763 19.989 31.825 1.00 75.00 145 VAL A C 1
ATOM 1098 O O . VAL A 1 145 ? 10.688 20.280 31.305 1.00 75.00 145 VAL A O 1
ATOM 1101 N N . ASP A 1 146 ? 12.815 20.805 31.791 1.00 73.56 146 ASP A N 1
ATOM 1102 C CA . ASP A 1 146 ? 12.805 22.055 31.038 1.00 73.56 146 ASP A CA 1
ATOM 1103 C C . ASP A 1 146 ? 13.067 21.797 29.547 1.00 73.56 146 ASP A C 1
ATOM 1105 O O . ASP A 1 146 ? 14.208 21.695 29.086 1.00 73.56 146 ASP A O 1
ATOM 1109 N N . TRP A 1 147 ? 11.979 21.704 28.786 1.00 65.25 147 TRP A N 1
ATOM 1110 C CA . TRP A 1 147 ? 11.995 21.511 27.336 1.00 65.25 147 TRP A CA 1
ATOM 1111 C C . TRP A 1 147 ? 12.348 22.778 26.541 1.00 65.25 147 TRP A C 1
ATOM 1113 O O . TRP A 1 147 ? 12.494 22.697 25.322 1.00 65.25 147 TRP A O 1
ATOM 1123 N N . SER A 1 148 ? 12.536 23.935 27.192 1.00 64.50 148 SER A N 1
ATOM 1124 C CA . SER A 1 148 ? 12.960 25.173 26.515 1.00 64.50 148 SER A CA 1
ATOM 1125 C C . SER A 1 148 ? 14.423 25.146 26.047 1.00 64.50 148 SER A C 1
ATOM 1127 O O . SER A 1 148 ? 14.831 25.979 25.242 1.00 64.50 148 SER A O 1
ATOM 1129 N N . SER A 1 149 ? 15.196 24.158 26.513 1.00 54.34 149 SER A N 1
ATOM 1130 C CA . SER A 1 149 ? 16.626 23.987 26.227 1.00 54.34 149 SER A CA 1
ATOM 1131 C C . SER A 1 149 ? 16.947 22.968 25.120 1.00 54.34 149 SER A C 1
ATOM 1133 O O . SER A 1 149 ? 18.120 22.695 24.853 1.00 54.34 149 SER A O 1
ATOM 1135 N N . GLY A 1 150 ? 15.933 22.398 24.455 1.00 52.41 150 GLY A N 1
ATOM 1136 C CA . GLY A 1 150 ? 16.146 21.558 23.272 1.00 52.41 150 GLY A CA 1
ATOM 1137 C C . GLY A 1 150 ? 16.772 22.362 22.122 1.00 52.41 150 GLY A C 1
ATOM 1138 O O . GLY A 1 150 ? 16.512 23.563 22.018 1.00 52.41 150 GLY A O 1
ATOM 1139 N N . PRO A 1 151 ? 17.602 21.751 21.254 1.00 43.25 151 PRO A N 1
ATOM 1140 C CA . PRO A 1 151 ? 18.237 22.487 20.170 1.00 43.25 151 PRO A CA 1
ATOM 1141 C C . PRO A 1 151 ? 17.155 23.089 19.270 1.00 43.25 151 PRO A C 1
ATOM 1143 O O . PRO A 1 151 ? 16.362 22.369 18.662 1.00 43.25 151 PRO A O 1
ATOM 1146 N N . ALA A 1 152 ? 17.124 24.420 19.196 1.00 47.66 152 ALA A N 1
ATOM 1147 C CA . ALA A 1 152 ? 16.357 25.121 18.181 1.00 47.66 152 ALA A CA 1
ATOM 1148 C C . ALA A 1 152 ? 16.783 24.588 16.805 1.00 47.66 152 ALA A C 1
ATOM 1150 O O . ALA A 1 152 ? 17.980 24.432 16.539 1.00 47.66 152 ALA A O 1
ATOM 1151 N N . LEU A 1 153 ? 15.806 24.288 15.945 1.00 42.09 153 LEU A N 1
ATOM 1152 C CA . LEU A 1 153 ? 16.029 23.905 14.550 1.00 42.09 153 LEU A CA 1
ATOM 1153 C C . LEU A 1 153 ? 16.970 24.932 13.892 1.00 42.09 153 LEU A C 1
ATOM 1155 O O . LEU A 1 153 ? 16.545 26.042 13.583 1.00 42.09 153 LEU A O 1
ATOM 1159 N N . GLY A 1 154 ? 18.252 24.579 13.726 1.00 46.31 154 GLY A N 1
ATOM 1160 C CA . GLY A 1 154 ? 19.245 25.417 13.043 1.00 46.31 154 GLY A CA 1
ATOM 1161 C C . GLY A 1 154 ? 20.577 25.698 13.755 1.00 46.31 154 GLY A C 1
ATOM 1162 O O . GLY A 1 154 ? 21.380 26.426 13.178 1.00 46.31 154 GLY A O 1
ATOM 1163 N N . GLN A 1 155 ? 20.872 25.155 14.946 1.00 42.53 155 GLN A N 1
ATOM 1164 C CA . GLN A 1 155 ? 22.197 25.331 15.576 1.00 42.53 155 GLN A CA 1
ATOM 1165 C C . GLN A 1 155 ? 22.952 24.017 15.833 1.00 42.53 155 GLN A C 1
ATOM 1167 O O . GLN A 1 155 ? 22.368 22.989 16.167 1.00 42.53 155 GLN A O 1
ATOM 1172 N N . SER A 1 156 ? 24.274 24.086 15.625 1.00 43.03 156 SER A N 1
ATOM 1173 C CA . SER A 1 156 ? 25.251 22.992 15.702 1.00 43.03 156 SER A CA 1
ATOM 1174 C C . SER A 1 156 ? 25.144 22.171 16.993 1.00 43.03 156 SER A C 1
ATOM 1176 O O . SER A 1 156 ? 24.973 22.715 18.085 1.00 43.03 156 SER A O 1
ATOM 1178 N N . GLN A 1 157 ? 25.270 20.850 16.847 1.00 45.72 157 GLN A N 1
ATOM 1179 C CA . GLN A 1 157 ? 25.099 19.851 17.900 1.00 45.72 157 GLN A CA 1
ATOM 1180 C C . GLN A 1 157 ? 26.096 20.052 19.049 1.00 45.72 157 GLN A C 1
ATOM 1182 O O . GLN A 1 157 ? 27.230 19.583 18.998 1.00 45.72 157 GLN A O 1
ATOM 1187 N N . THR A 1 158 ? 25.638 20.666 20.138 1.00 43.16 158 THR A N 1
ATOM 1188 C CA . THR A 1 158 ? 26.214 20.413 21.462 1.00 43.16 158 THR A CA 1
ATOM 1189 C C . THR A 1 158 ? 25.217 19.540 22.205 1.00 43.16 158 THR A C 1
ATOM 1191 O O . THR A 1 158 ? 24.092 19.961 22.464 1.00 43.16 158 THR A O 1
ATOM 1194 N N . VAL A 1 159 ? 25.590 18.290 22.481 1.00 42.41 159 VAL A N 1
ATOM 1195 C CA . VAL A 1 159 ? 24.744 17.338 23.209 1.00 42.41 159 VAL A CA 1
ATOM 1196 C C . VAL A 1 159 ? 24.538 17.864 24.629 1.00 42.41 159 VAL A C 1
ATOM 1198 O O . VAL A 1 159 ? 25.392 17.693 25.497 1.00 42.41 159 VAL A O 1
ATOM 1201 N N . VAL A 1 160 ? 23.402 18.514 24.881 1.00 47.44 160 VAL A N 1
ATOM 1202 C CA . VAL A 1 160 ? 22.951 18.795 26.243 1.00 47.44 160 VAL A CA 1
ATOM 1203 C C . VAL A 1 160 ? 22.455 17.468 26.807 1.00 47.44 160 VAL A C 1
ATOM 1205 O O . VAL A 1 160 ? 21.416 16.954 26.399 1.00 47.44 160 VAL A O 1
ATOM 1208 N N . GLN A 1 161 ? 23.228 16.864 27.714 1.00 46.31 161 GLN A N 1
ATOM 1209 C CA . GLN A 1 161 ? 22.748 15.712 28.471 1.00 46.31 161 GLN A CA 1
ATOM 1210 C C . GLN A 1 161 ? 21.490 16.121 29.243 1.00 46.31 161 GLN A C 1
ATOM 1212 O O . GLN A 1 161 ? 21.568 16.893 30.201 1.00 46.31 161 GLN A O 1
ATOM 1217 N N . LEU A 1 162 ? 20.346 15.558 28.855 1.00 48.28 162 LEU A N 1
ATOM 1218 C CA . LEU A 1 162 ? 19.124 15.567 29.651 1.00 48.28 162 LEU A CA 1
ATOM 1219 C C . LEU A 1 162 ? 19.416 14.820 30.961 1.00 48.28 162 LEU A C 1
ATOM 1221 O O . LEU A 1 162 ? 19.333 13.594 31.038 1.00 48.28 162 LEU A O 1
ATOM 1225 N N . ARG A 1 163 ? 19.840 15.548 32.000 1.00 46.22 163 ARG A N 1
ATOM 1226 C CA . ARG A 1 163 ? 20.040 14.982 33.337 1.00 46.22 163 ARG A CA 1
ATOM 1227 C C . ARG A 1 163 ? 18.677 14.705 33.955 1.00 46.22 163 ARG A C 1
ATOM 1229 O O . ARG A 1 163 ? 18.098 15.558 34.620 1.00 46.22 163 ARG A O 1
ATOM 1236 N N . HIS A 1 164 ? 18.179 13.492 33.759 1.00 49.16 164 HIS A N 1
ATOM 1237 C CA . HIS A 1 164 ? 17.008 13.015 34.477 1.00 49.16 164 HIS A CA 1
ATOM 1238 C C . HIS A 1 164 ? 17.363 12.895 35.969 1.00 49.16 164 HIS A C 1
ATOM 1240 O O . HIS A 1 164 ? 18.226 12.101 36.352 1.00 49.16 164 HIS A O 1
ATOM 1246 N N . LYS A 1 165 ? 16.711 13.676 36.842 1.00 54.84 165 LYS A N 1
ATOM 1247 C CA . LYS A 1 165 ? 16.654 13.310 38.264 1.00 54.84 165 LYS A CA 1
ATOM 1248 C C . LYS A 1 165 ? 15.899 11.986 38.346 1.00 54.84 165 LYS A C 1
ATOM 1250 O O . LYS A 1 165 ? 14.742 11.927 37.946 1.00 54.84 165 LYS A O 1
ATOM 1255 N N . ARG A 1 166 ? 16.572 10.934 38.823 1.00 50.62 166 ARG A N 1
ATOM 1256 C CA . ARG A 1 166 ? 15.991 9.596 38.999 1.00 50.62 166 ARG A CA 1
ATOM 1257 C C . ARG A 1 166 ? 14.667 9.720 39.756 1.00 50.62 166 ARG A C 1
ATOM 1259 O O . ARG A 1 166 ? 14.659 10.239 40.872 1.00 50.62 166 ARG A O 1
ATOM 1266 N N . ALA A 1 167 ? 13.576 9.255 39.149 1.00 54.62 167 ALA A N 1
ATOM 1267 C CA . ALA A 1 167 ? 12.287 9.185 39.824 1.00 54.62 167 ALA A CA 1
ATOM 1268 C C . ALA A 1 167 ? 12.425 8.363 41.125 1.00 54.62 167 ALA A C 1
ATOM 1270 O O . ALA A 1 167 ? 13.177 7.377 41.136 1.00 54.62 167 ALA A O 1
ATOM 1271 N N . PRO A 1 168 ? 11.740 8.740 42.221 1.00 61.91 168 PRO A N 1
ATOM 1272 C CA . PRO A 1 168 ? 11.674 7.908 43.418 1.00 61.91 168 PRO A CA 1
ATOM 1273 C C . PRO A 1 168 ? 11.206 6.501 43.033 1.00 61.91 168 PRO A C 1
ATOM 1275 O O . PRO A 1 168 ? 10.286 6.356 42.228 1.00 61.91 168 PRO A O 1
ATOM 1278 N N . SER A 1 169 ? 11.844 5.461 43.574 1.00 61.12 169 SER A N 1
ATOM 1279 C CA . SER A 1 169 ? 11.424 4.085 43.308 1.00 61.12 169 SER A CA 1
ATOM 1280 C C . SER A 1 169 ? 9.975 3.903 43.750 1.00 61.12 169 SER A C 1
ATOM 1282 O O . SER A 1 169 ? 9.674 4.036 44.937 1.00 61.12 169 SER A O 1
ATOM 1284 N N . LEU A 1 170 ? 9.088 3.582 42.810 1.00 58.94 170 LEU A N 1
ATOM 1285 C CA . LEU A 1 170 ? 7.760 3.093 43.151 1.00 58.94 170 LEU A CA 1
ATOM 1286 C C . LEU A 1 170 ? 7.934 1.761 43.887 1.00 58.94 170 LEU A C 1
ATOM 1288 O O . LEU A 1 170 ? 8.630 0.868 43.399 1.00 58.94 170 LEU A O 1
ATOM 1292 N N . ALA A 1 171 ? 7.344 1.646 45.077 1.00 66.12 171 ALA A N 1
ATOM 1293 C CA . ALA A 1 171 ? 7.279 0.371 45.776 1.00 66.12 171 ALA A CA 1
ATOM 1294 C C . ALA A 1 171 ? 6.567 -0.646 44.872 1.00 66.12 171 ALA A C 1
ATOM 1296 O O . ALA A 1 171 ? 5.568 -0.314 44.230 1.00 66.12 171 ALA A O 1
ATOM 1297 N N . ALA A 1 172 ? 7.105 -1.865 44.799 1.00 51.09 172 ALA A N 1
ATOM 1298 C CA . ALA A 1 172 ? 6.501 -2.936 44.023 1.00 51.09 172 ALA A CA 1
ATOM 1299 C C . ALA A 1 172 ? 5.037 -3.118 44.453 1.00 51.09 172 ALA A C 1
ATOM 1301 O O . ALA A 1 172 ? 4.741 -3.249 45.641 1.00 51.09 172 ALA A O 1
ATOM 1302 N N . GLN A 1 173 ? 4.128 -3.106 43.479 1.00 59.47 173 GLN A N 1
ATOM 1303 C CA . GLN A 1 173 ? 2.746 -3.512 43.707 1.00 59.47 173 GLN A CA 1
ATOM 1304 C C . GLN A 1 173 ? 2.746 -4.964 44.226 1.00 59.47 173 GLN A C 1
ATOM 1306 O O . GLN A 1 173 ? 3.527 -5.777 43.716 1.00 59.47 173 GLN A O 1
ATOM 1311 N N . PRO A 1 174 ? 1.915 -5.316 45.225 1.00 61.47 174 PRO A N 1
ATOM 1312 C CA . PRO A 1 174 ? 1.759 -6.707 45.638 1.00 61.47 174 PRO A CA 1
ATOM 1313 C C . PRO A 1 174 ? 1.344 -7.553 44.429 1.00 61.47 174 PRO A C 1
ATOM 1315 O O . PRO A 1 174 ? 0.592 -7.087 43.573 1.00 61.47 174 PRO A O 1
ATOM 1318 N N . SER A 1 175 ? 1.870 -8.777 44.337 1.00 56.75 175 SER A N 1
ATOM 1319 C CA . SER A 1 175 ? 1.649 -9.673 43.199 1.00 56.75 175 SER A CA 1
ATOM 1320 C C . SER A 1 175 ? 0.157 -9.821 42.899 1.00 56.75 175 SER A C 1
ATOM 1322 O O . SER A 1 175 ? -0.578 -10.448 43.664 1.00 56.75 175 SER A O 1
ATOM 1324 N N . VAL A 1 176 ? -0.284 -9.250 41.779 1.00 53.28 176 VAL A N 1
ATOM 1325 C CA . VAL A 1 176 ? -1.614 -9.508 41.228 1.00 53.28 176 VAL A CA 1
ATOM 1326 C C . VAL A 1 176 ? -1.623 -10.966 40.756 1.00 53.28 176 VAL A C 1
ATOM 1328 O O . VAL A 1 176 ? -0.686 -11.363 40.054 1.00 53.28 176 VAL A O 1
ATOM 1331 N N . PRO A 1 177 ? -2.623 -11.785 41.130 1.00 55.56 177 PRO A N 1
ATOM 1332 C CA . PRO A 1 177 ? -2.740 -13.141 40.615 1.00 55.56 177 PRO A CA 1
ATOM 1333 C C . PRO A 1 177 ? -2.745 -13.111 39.084 1.00 55.56 177 PRO A C 1
ATOM 1335 O O . PRO A 1 177 ? -3.539 -12.389 38.478 1.00 55.56 177 PRO A O 1
ATOM 1338 N N . GLN A 1 178 ? -1.851 -13.874 38.453 1.00 47.78 178 GLN A N 1
ATOM 1339 C CA . GLN A 1 178 ? -1.887 -14.055 37.006 1.00 47.78 178 GLN A CA 1
ATOM 1340 C C . GLN A 1 178 ? -3.233 -14.671 36.615 1.00 47.78 178 GLN A C 1
ATOM 1342 O O . GLN A 1 178 ? -3.611 -15.721 37.139 1.00 47.78 178 GLN A O 1
ATOM 1347 N N . LEU A 1 179 ? -3.938 -14.041 35.672 1.00 38.34 179 LEU A N 1
ATOM 1348 C CA . LEU A 1 179 ? -5.053 -14.689 34.991 1.00 38.34 179 LEU A CA 1
ATOM 1349 C C . LEU A 1 179 ? -4.510 -15.918 34.256 1.00 38.34 179 LEU A C 1
ATOM 1351 O O . LEU A 1 179 ? -3.750 -15.801 33.296 1.00 38.34 179 LEU A O 1
ATOM 1355 N N . THR A 1 180 ? -4.894 -17.097 34.731 1.00 45.50 180 THR A N 1
ATOM 1356 C CA . THR A 1 180 ? -4.681 -18.359 34.029 1.00 45.50 180 THR A CA 1
ATOM 1357 C C . THR A 1 180 ? -5.918 -18.630 33.186 1.00 45.50 180 THR A C 1
ATOM 1359 O O . THR A 1 180 ? -7.031 -18.704 33.700 1.00 45.50 180 THR A O 1
ATOM 1362 N N . TYR A 1 181 ? -5.733 -18.735 31.872 1.00 39.91 181 TYR A N 1
ATOM 1363 C CA . TYR A 1 181 ? -6.776 -19.246 30.991 1.00 39.91 181 TYR A CA 1
ATOM 1364 C C . TYR A 1 181 ? -6.932 -20.745 31.254 1.00 39.91 181 TYR A C 1
ATOM 1366 O O . TYR A 1 181 ? -5.933 -21.467 31.337 1.00 39.91 181 TYR A O 1
ATOM 1374 N N . ALA A 1 182 ? -8.176 -21.202 31.409 1.00 50.28 182 ALA A N 1
ATOM 1375 C CA . ALA A 1 182 ? -8.479 -22.624 31.415 1.00 50.28 182 ALA A CA 1
ATOM 1376 C C . ALA A 1 182 ? -7.979 -23.213 30.090 1.00 50.28 182 ALA A C 1
ATOM 1378 O O . ALA A 1 182 ? -8.299 -22.696 29.022 1.00 50.28 182 ALA A O 1
ATOM 1379 N N . ARG A 1 183 ? -7.141 -24.248 30.165 1.00 48.25 183 ARG A N 1
ATOM 1380 C CA . ARG A 1 183 ? -6.830 -25.057 28.988 1.00 48.25 183 ARG A CA 1
ATOM 1381 C C . ARG A 1 183 ? -8.115 -25.790 28.633 1.00 48.25 183 ARG A C 1
ATOM 1383 O O . ARG A 1 183 ? -8.696 -26.422 29.516 1.00 48.25 183 ARG A O 1
ATOM 1390 N N . ASP A 1 184 ? -8.551 -25.662 27.386 1.00 43.50 184 ASP A N 1
ATOM 1391 C CA . ASP A 1 184 ? -9.640 -26.471 26.856 1.00 43.50 184 ASP A CA 1
ATOM 1392 C C . ASP A 1 184 ? -9.333 -27.945 27.141 1.00 43.50 184 ASP A C 1
ATOM 1394 O O . ASP A 1 184 ? -8.198 -28.402 26.971 1.00 43.50 184 ASP A O 1
ATOM 1398 N N . ALA A 1 185 ? -10.327 -28.650 27.678 1.00 48.31 185 ALA A N 1
ATOM 1399 C CA . ALA A 1 185 ? -10.225 -30.067 27.971 1.00 48.31 185 ALA A CA 1
ATOM 1400 C C . ALA A 1 185 ? -9.867 -30.814 26.681 1.00 48.31 185 ALA A C 1
ATOM 1402 O O . ALA A 1 185 ? -10.533 -30.648 25.661 1.00 48.31 185 ALA A O 1
ATOM 1403 N N . GLU A 1 186 ? -8.805 -31.617 26.731 1.00 48.16 186 GLU A N 1
ATOM 1404 C CA . GLU A 1 186 ? -8.488 -32.570 25.675 1.00 48.16 186 GLU A CA 1
ATOM 1405 C C . GLU A 1 186 ? -9.693 -33.508 25.501 1.00 48.16 186 GLU A C 1
ATOM 1407 O O . GLU A 1 186 ? -10.058 -34.241 26.421 1.00 48.16 186 GLU A O 1
ATOM 1412 N N . GLU A 1 187 ? -10.352 -33.448 24.342 1.00 49.12 187 GLU A N 1
ATOM 1413 C CA . GLU A 1 187 ? -11.341 -34.449 23.948 1.00 49.12 187 GLU A CA 1
ATOM 1414 C C . GLU A 1 187 ? -10.622 -35.791 23.753 1.00 49.12 187 GLU A C 1
ATOM 1416 O O . GLU A 1 187 ? -9.733 -35.922 22.907 1.00 49.12 187 GLU A O 1
ATOM 1421 N N . GLU A 1 188 ? -10.995 -36.795 24.550 1.00 50.53 188 GLU A N 1
ATOM 1422 C CA . GLU A 1 188 ? -10.515 -38.163 24.362 1.00 50.53 188 GLU A CA 1
ATOM 1423 C C . GLU A 1 188 ? -10.965 -38.731 23.002 1.00 50.53 188 GLU A C 1
ATOM 1425 O O . GLU A 1 188 ? -12.102 -38.509 22.570 1.00 50.53 188 GLU A O 1
ATOM 1430 N N . PRO A 1 189 ? -10.115 -39.521 22.320 1.00 48.03 189 PRO A N 1
ATOM 1431 C CA . PRO A 1 189 ? -10.480 -40.141 21.059 1.00 48.03 189 PRO A CA 1
ATOM 1432 C C . PRO A 1 189 ? -11.489 -41.272 21.291 1.00 48.03 189 PRO A C 1
ATOM 1434 O O . PRO A 1 189 ? -11.190 -42.287 21.918 1.00 48.03 189 PRO A O 1
ATOM 1437 N N . VAL A 1 190 ? -12.683 -41.119 20.718 1.00 50.56 190 VAL A N 1
ATOM 1438 C CA . VAL A 1 190 ? -13.709 -42.167 20.651 1.00 50.56 190 VAL A CA 1
ATOM 1439 C C . VAL A 1 190 ? -13.148 -43.378 19.892 1.00 50.56 190 VAL A C 1
ATOM 1441 O O . VAL A 1 190 ? -12.833 -43.287 18.702 1.00 50.56 190 VAL A O 1
ATOM 1444 N N . SER A 1 191 ? -13.010 -44.517 20.576 1.00 53.25 191 SER A N 1
ATOM 1445 C CA . SER A 1 191 ? -12.590 -45.781 19.965 1.00 53.25 191 SER A CA 1
ATOM 1446 C C . SER A 1 191 ? -13.670 -46.317 19.021 1.00 53.25 191 SER A C 1
ATOM 1448 O O . SER A 1 191 ? -14.852 -46.312 19.369 1.00 53.25 191 SER A O 1
ATOM 1450 N N . LYS A 1 192 ? -13.253 -46.809 17.852 1.00 48.12 192 LYS A N 1
ATOM 1451 C CA . LYS A 1 192 ? -14.089 -47.608 16.945 1.00 48.12 192 LYS A CA 1
ATOM 1452 C C . LYS A 1 192 ? -14.281 -49.029 17.456 1.00 48.12 192 LYS A C 1
ATOM 1454 O O . LYS A 1 192 ? -13.319 -49.549 18.063 1.00 48.12 192 LYS A O 1
#

Sequence (192 aa):
LMFGLNGAEIVFNPSATVGALSEPLWPIEARCASIANNYFTAAINRIGTESFPNAFTSGDGASAHHDFGHFYGSSYVTAPDGSRTPGLSRTRDGVLISEVDLNHCRQVRDKWGFQMTQRLAEYGEWISAAAAPGFRPQVIADSGVDWSSGPALGQSQTVVQLRHKRAPSLAAQPSVPQLTYARDAEEEPVSK